Protein AF-A0A966L107-F1 (afdb_monomer_lite)

Sequence (259 aa):
VDDDIQIIPAHIFTPWFGILGSKSGFDAIEDCFEENTDKIFAVETGLSADPGMCYRINSLRNFTTISNSDAHSPDQIGREATIFKDIKSYEDLFSVIKNYTPERFLFTLEYFPEEGKYFADGHRKCNFSVLPDSTSHLNCSVCGKPLTYGVFHRLLELSGNSYKNTLSKIKYFHTIPLKGIISQVIHKSNKSLAVDREYKKAIDIFKNEINILLFAKESDLISSLPIEIAEGIISIRNEKVIKFPGFDGEYGKIILNYS

Radius of gyration: 19.55 Å; chains: 1; bounding box: 53×48×48 Å

Secondary structure (DSSP, 8-state):
--TT------STT-TTT-TT-TTT--SSHHHHHGGGGGG--EEE--TT--HHHHTTSTGGGGSEEE-----SSGGGTTSSEEEESS--SHHHHHHHHHHT-TTTEEEEEEE-GGGSTTSBEEEGGGTEEE--SSS---B-TTT-PBPB--HHHHHHHHHGGGGGS---SS-EEEE--HHHHHHHHTTS-TTSHHHHHHHHHHHHHHSSHHIIIIIS-HHHHHHHS-HHHHHHHHHHHTT-EEEE--BTTB--EEEE---

Structure (mmCIF, N/CA/C/O backbone):
data_AF-A0A966L107-F1
#
_entry.id   AF-A0A966L107-F1
#
loop_
_atom_site.group_PDB
_atom_site.id
_atom_site.type_symbol
_atom_site.label_atom_id
_atom_site.label_alt_id
_atom_site.label_comp_id
_atom_site.label_asym_id
_atom_site.label_entity_id
_atom_site.label_seq_id
_atom_site.pdbx_PDB_ins_code
_atom_site.Cartn_x
_atom_site.Cartn_y
_atom_site.Cartn_z
_atom_site.occupancy
_atom_site.B_iso_or_equiv
_atom_site.auth_seq_id
_atom_site.auth_comp_id
_atom_site.auth_asym_id
_atom_site.auth_atom_id
_atom_site.pdbx_PDB_model_num
ATOM 1 N N . VAL A 1 1 ? -29.603 -10.279 0.722 1.00 66.56 1 VAL A N 1
ATOM 2 C CA . VAL A 1 1 ? -28.409 -10.312 -0.147 1.00 66.56 1 VAL A CA 1
ATOM 3 C C . VAL A 1 1 ? -28.346 -11.717 -0.699 1.00 66.56 1 VAL A C 1
ATOM 5 O O . VAL A 1 1 ? -28.604 -12.628 0.074 1.00 66.56 1 VAL A O 1
ATOM 8 N N . ASP A 1 2 ? -28.175 -11.860 -2.008 1.00 85.50 2 ASP A N 1
ATOM 9 C CA . ASP A 1 2 ? -28.021 -13.169 -2.650 1.00 85.50 2 ASP A CA 1
ATOM 10 C C . ASP A 1 2 ? -26.719 -13.834 -2.165 1.00 85.50 2 ASP A C 1
ATOM 12 O O . ASP A 1 2 ? -25.741 -13.120 -1.933 1.00 85.50 2 ASP A O 1
ATOM 16 N N . ASP A 1 3 ? -26.704 -15.156 -1.983 1.00 82.06 3 ASP A N 1
ATOM 17 C CA . ASP A 1 3 ? -25.539 -15.884 -1.455 1.00 82.06 3 ASP A CA 1
ATOM 18 C C . ASP A 1 3 ? -24.331 -15.837 -2.411 1.00 82.06 3 ASP A C 1
ATOM 20 O O . ASP A 1 3 ? -23.185 -15.993 -1.976 1.00 82.06 3 ASP A O 1
ATOM 24 N N . ASP A 1 4 ? -24.564 -15.543 -3.695 1.00 86.88 4 ASP A N 1
ATOM 25 C CA . ASP A 1 4 ? -23.503 -15.364 -4.685 1.00 86.88 4 ASP A CA 1
ATOM 26 C C . ASP A 1 4 ? -22.795 -14.001 -4.549 1.00 86.88 4 ASP A C 1
ATOM 28 O O . ASP A 1 4 ? -21.674 -13.829 -5.038 1.00 86.88 4 ASP A O 1
ATOM 32 N N . ILE A 1 5 ? -23.390 -13.028 -3.843 1.00 92.50 5 ILE A N 1
ATOM 33 C CA . ILE A 1 5 ? -22.788 -11.705 -3.628 1.00 92.50 5 ILE A CA 1
ATOM 34 C C . ILE A 1 5 ? -21.769 -11.776 -2.492 1.00 92.50 5 ILE A C 1
ATOM 36 O O . ILE A 1 5 ? -22.109 -11.851 -1.311 1.00 92.50 5 ILE A O 1
ATOM 40 N N . GLN A 1 6 ? -20.497 -11.655 -2.857 1.00 94.56 6 GLN A N 1
ATOM 41 C CA . GLN A 1 6 ? -19.397 -11.605 -1.900 1.00 94.56 6 GLN A CA 1
ATOM 42 C C . GLN A 1 6 ? -19.199 -10.175 -1.385 1.00 94.56 6 GLN A C 1
ATOM 44 O O . GLN A 1 6 ? -19.035 -9.240 -2.171 1.00 94.56 6 GLN A O 1
ATOM 49 N N . ILE A 1 7 ? -19.199 -10.004 -0.062 1.00 95.69 7 ILE A N 1
ATOM 50 C CA . ILE A 1 7 ? -18.991 -8.710 0.598 1.00 95.69 7 ILE A CA 1
ATOM 51 C C . ILE A 1 7 ? -17.622 -8.717 1.270 1.00 95.69 7 ILE A C 1
ATOM 53 O O . ILE A 1 7 ? -17.340 -9.556 2.123 1.00 95.69 7 ILE A O 1
ATOM 57 N N . ILE A 1 8 ? -16.783 -7.753 0.894 1.00 97.12 8 ILE A N 1
ATOM 58 C CA . ILE A 1 8 ? -15.471 -7.523 1.496 1.00 97.12 8 ILE A CA 1
ATOM 59 C C . ILE A 1 8 ? -15.401 -6.045 1.897 1.00 97.12 8 ILE A C 1
ATOM 61 O O . ILE A 1 8 ? -15.551 -5.185 1.027 1.00 97.12 8 ILE A O 1
ATOM 65 N N . PRO A 1 9 ? -15.193 -5.726 3.187 1.00 96.31 9 PRO A N 1
ATOM 66 C CA . PRO A 1 9 ? -14.901 -4.373 3.639 1.00 96.31 9 PRO A CA 1
ATOM 67 C C . PRO A 1 9 ? -13.740 -3.753 2.869 1.00 96.31 9 PRO A C 1
ATOM 69 O O . PRO A 1 9 ? -12.614 -4.241 2.961 1.00 96.31 9 PRO A O 1
ATOM 72 N N . ALA A 1 10 ? -14.020 -2.687 2.125 1.00 96.06 10 ALA A N 1
ATOM 73 C CA . ALA A 1 10 ? -13.013 -1.973 1.353 1.00 96.06 10 ALA A CA 1
ATOM 74 C C . ALA A 1 10 ? -12.123 -1.117 2.268 1.00 96.06 10 ALA A C 1
ATOM 76 O O . ALA A 1 10 ? -12.617 -0.550 3.252 1.00 96.06 10 ALA A O 1
ATOM 77 N N . HIS A 1 11 ? -10.836 -1.006 1.912 1.00 94.81 11 HIS A N 1
ATOM 78 C CA . HIS A 1 11 ? -9.857 -0.059 2.459 1.00 94.81 11 HIS A CA 1
ATOM 79 C C . HIS A 1 11 ? -10.062 0.299 3.950 1.00 94.81 11 HIS A C 1
ATOM 81 O O . HIS A 1 11 ? -10.307 1.462 4.308 1.00 94.81 11 HIS A O 1
ATOM 87 N N . ILE A 1 12 ? -10.011 -0.714 4.826 1.00 96.56 12 ILE A N 1
ATOM 88 C CA . ILE A 1 12 ? -10.588 -0.665 6.185 1.00 96.56 12 ILE A CA 1
ATOM 89 C C . ILE A 1 12 ? -9.972 0.394 7.109 1.00 96.56 12 ILE A C 1
ATOM 91 O O . ILE A 1 12 ? -10.640 0.832 8.043 1.00 96.56 12 ILE A O 1
ATOM 95 N N . PHE A 1 13 ? -8.741 0.841 6.849 1.00 95.56 13 PHE A N 1
ATOM 96 C CA . PHE A 1 13 ? -8.039 1.834 7.674 1.00 95.56 13 PHE A CA 1
ATOM 97 C C . PHE A 1 13 ? -8.090 3.265 7.142 1.00 95.56 13 PHE A C 1
ATOM 99 O O . PHE A 1 13 ? -7.546 4.168 7.784 1.00 95.56 13 PHE A O 1
ATOM 106 N N . THR A 1 14 ? -8.728 3.506 5.995 1.00 90.50 14 THR A N 1
ATOM 107 C CA . THR A 1 14 ? -8.859 4.872 5.478 1.00 90.50 14 THR A CA 1
ATOM 108 C C . THR A 1 14 ? -9.546 5.743 6.540 1.00 90.50 14 THR A C 1
ATOM 110 O O . THR A 1 14 ? -10.628 5.373 7.002 1.00 90.50 14 THR A O 1
ATOM 113 N N . PRO A 1 15 ? -8.953 6.881 6.973 1.00 87.50 15 PRO A N 1
ATOM 114 C CA . PRO A 1 15 ? -9.409 7.583 8.179 1.00 87.50 15 PRO A CA 1
ATOM 115 C C . PRO A 1 15 ? -10.891 7.966 8.164 1.00 87.50 15 PRO A C 1
ATOM 117 O O . PRO A 1 15 ? -11.552 7.927 9.203 1.00 87.50 15 PRO A O 1
ATOM 120 N N . TRP A 1 16 ? -11.394 8.314 6.979 1.00 86.88 16 TRP A N 1
ATOM 121 C CA . TRP A 1 16 ? -12.810 8.505 6.690 1.00 86.88 16 TRP A CA 1
ATOM 122 C C . TRP A 1 16 ? -13.312 7.321 5.873 1.00 86.88 16 TRP A C 1
ATOM 124 O O . TRP A 1 16 ? -12.625 6.879 4.955 1.00 86.88 16 TRP A O 1
ATOM 134 N N . PHE A 1 17 ? -14.524 6.863 6.167 1.00 87.44 17 PHE A N 1
ATOM 135 C CA . PHE A 1 17 ? -15.239 5.801 5.448 1.00 87.44 17 PHE A CA 1
ATOM 136 C C . PHE A 1 17 ? -14.656 4.384 5.578 1.00 87.44 17 PHE A C 1
ATOM 138 O O . PHE A 1 17 ? -15.364 3.429 5.275 1.00 87.44 17 PHE A O 1
ATOM 145 N N . GLY A 1 18 ? -13.420 4.218 6.059 1.00 91.50 18 GLY A N 1
ATOM 146 C CA . GLY A 1 18 ? -12.897 2.912 6.454 1.00 91.50 18 GLY A CA 1
ATOM 147 C C . GLY A 1 18 ? -13.599 2.400 7.712 1.00 91.50 18 GLY A C 1
ATOM 148 O O . GLY A 1 18 ? -13.807 3.164 8.658 1.00 91.50 18 GLY A O 1
ATOM 149 N N . ILE A 1 19 ? -13.937 1.106 7.739 1.00 94.69 19 ILE A N 1
ATOM 150 C CA . ILE A 1 19 ? -14.642 0.485 8.875 1.00 94.69 19 ILE A CA 1
ATOM 151 C C . ILE A 1 19 ? -13.848 0.616 10.175 1.00 94.69 19 ILE A C 1
ATOM 153 O O . ILE A 1 19 ? -14.456 0.778 11.217 1.00 94.69 19 ILE A O 1
ATOM 157 N N . LEU A 1 20 ? -12.516 0.617 10.131 1.00 94.81 20 LEU A N 1
ATOM 158 C CA . LEU A 1 20 ? -11.643 0.812 11.295 1.00 94.81 20 LEU A CA 1
ATOM 159 C C . LEU A 1 20 ? -10.961 2.192 11.294 1.00 94.81 20 LEU A C 1
ATOM 161 O O . LEU A 1 20 ? -10.006 2.426 12.040 1.00 94.81 20 LEU A O 1
ATOM 165 N N . GLY A 1 21 ? -11.436 3.114 10.452 1.00 92.62 21 GLY A N 1
ATOM 166 C CA . GLY A 1 21 ? -10.881 4.454 10.290 1.00 92.62 21 GLY A CA 1
ATOM 167 C C . GLY A 1 21 ? -10.976 5.299 11.562 1.00 92.62 21 GLY A C 1
ATOM 168 O O . GLY A 1 21 ? -11.937 5.220 12.323 1.00 92.62 21 GLY A O 1
ATOM 169 N N . SER A 1 22 ? -9.989 6.171 11.778 1.00 86.38 22 SER A N 1
ATOM 170 C CA . SER A 1 22 ? -9.857 6.964 13.011 1.00 86.38 22 SER A CA 1
ATOM 171 C C . SER A 1 22 ? -10.915 8.058 13.212 1.00 86.38 22 SER A C 1
ATOM 173 O O . SER A 1 22 ? -10.945 8.685 14.272 1.00 86.38 22 SER A O 1
ATOM 175 N N . LYS A 1 23 ? -11.746 8.360 12.201 1.00 84.19 23 LYS A N 1
ATOM 176 C CA . LYS A 1 23 ? -12.765 9.426 12.272 1.00 84.19 23 LYS A CA 1
ATOM 177 C C . LYS A 1 23 ? -14.198 8.921 12.254 1.00 84.19 23 LYS A C 1
ATOM 179 O O . LYS A 1 23 ? -15.047 9.549 12.877 1.00 84.19 23 LYS A O 1
ATOM 184 N N . SER A 1 24 ? -14.475 7.854 11.511 1.00 77.75 24 SER A N 1
ATOM 185 C CA . SER A 1 24 ? -15.840 7.366 11.278 1.00 77.75 24 SER A CA 1
ATOM 186 C C . SER A 1 24 ? -15.990 5.855 11.456 1.00 77.75 24 SER A C 1
ATOM 188 O O . SER A 1 24 ? -17.022 5.322 11.063 1.00 77.75 24 SER A O 1
ATOM 190 N N . GLY A 1 25 ? -14.952 5.169 11.940 1.00 82.62 25 GLY A N 1
ATOM 191 C CA . GLY A 1 25 ? -14.921 3.715 12.045 1.00 82.62 25 GLY A CA 1
ATOM 192 C C . GLY A 1 25 ? -15.432 3.175 13.381 1.00 82.62 25 GLY A C 1
ATOM 193 O O . GLY A 1 25 ? -15.604 3.909 14.352 1.00 82.62 25 GLY A O 1
ATOM 194 N N . PHE A 1 26 ? -15.632 1.865 13.396 1.00 92.75 26 PHE A N 1
ATOM 195 C CA . PHE A 1 26 ? -15.869 0.996 14.538 1.00 92.75 26 PHE A CA 1
ATOM 196 C C . PHE A 1 26 ? -14.545 0.476 15.114 1.00 92.75 26 PHE A C 1
ATOM 198 O O . PHE A 1 26 ? -13.483 0.621 14.495 1.00 92.75 26 PHE A O 1
ATOM 205 N N . ASP A 1 27 ? -14.606 -0.153 16.289 1.00 92.38 27 ASP A N 1
ATOM 206 C CA . ASP A 1 27 ? -13.450 -0.802 16.917 1.00 92.38 27 ASP A CA 1
ATOM 207 C C . ASP A 1 27 ? -13.286 -2.268 16.466 1.00 92.38 27 ASP A C 1
ATOM 209 O O . ASP A 1 27 ? -12.179 -2.814 16.518 1.00 92.38 27 ASP A O 1
ATOM 213 N N . ALA A 1 28 ? -14.352 -2.890 15.954 1.00 92.12 28 ALA A N 1
ATOM 214 C CA . ALA A 1 28 ? -14.333 -4.239 15.401 1.00 92.12 28 ALA A CA 1
ATOM 215 C C . ALA A 1 28 ? -15.182 -4.366 14.120 1.00 92.12 28 ALA A C 1
ATOM 217 O O . ALA A 1 28 ? -16.076 -3.562 13.859 1.00 92.12 28 ALA A O 1
ATOM 218 N N . ILE A 1 29 ? -14.906 -5.394 13.306 1.00 93.75 29 ILE A N 1
ATOM 219 C CA . ILE A 1 29 ? -15.716 -5.709 12.112 1.00 93.75 29 ILE A CA 1
ATOM 220 C C . ILE A 1 29 ? -17.113 -6.169 12.549 1.00 93.75 29 ILE A C 1
ATOM 222 O O . ILE A 1 29 ? -18.114 -5.804 11.935 1.00 93.75 29 ILE A O 1
ATOM 226 N N . GLU A 1 30 ? -17.162 -6.910 13.653 1.00 93.12 30 GLU A N 1
ATOM 227 C CA . GLU A 1 30 ? -18.353 -7.402 14.334 1.00 93.12 30 GLU A CA 1
ATOM 228 C C . GLU A 1 30 ? -19.351 -6.280 14.646 1.00 93.12 30 GLU A C 1
ATOM 230 O O . GLU A 1 30 ? -20.548 -6.455 14.443 1.00 93.12 30 GLU A O 1
ATOM 235 N N . ASP A 1 31 ? -18.865 -5.112 15.075 1.00 93.31 31 ASP A N 1
ATOM 236 C CA . ASP A 1 31 ? -19.720 -3.969 15.421 1.00 93.31 31 ASP A CA 1
ATOM 237 C C . ASP A 1 31 ? -20.397 -3.350 14.188 1.00 93.31 31 ASP A C 1
ATOM 239 O O . ASP A 1 31 ? -21.421 -2.685 14.307 1.00 93.31 31 ASP A O 1
ATOM 243 N N . CYS A 1 32 ? -19.816 -3.540 12.998 1.00 94.00 32 CYS A N 1
ATOM 244 C CA . CYS A 1 32 ? -20.357 -3.013 11.748 1.00 94.00 32 CYS A CA 1
ATOM 245 C C . CYS A 1 32 ? -21.340 -3.981 11.077 1.00 94.00 32 CYS A C 1
ATOM 247 O O . CYS A 1 32 ? -22.280 -3.535 10.418 1.00 94.00 32 CYS A O 1
ATOM 249 N N . PHE A 1 33 ? -21.083 -5.291 11.160 1.00 93.44 33 PHE A N 1
ATOM 250 C CA . PHE A 1 33 ? -21.859 -6.309 10.440 1.00 93.44 33 PHE A CA 1
ATOM 251 C C . PHE A 1 33 ? -22.815 -7.107 11.327 1.00 93.44 33 PHE A C 1
ATOM 253 O O . PHE A 1 33 ? -23.695 -7.779 10.784 1.00 93.44 33 PHE A O 1
ATOM 260 N N . GLU A 1 34 ? -22.668 -7.029 12.651 1.00 94.19 34 GLU A N 1
ATOM 261 C CA . GLU A 1 34 ? -23.541 -7.648 13.651 1.00 94.19 34 GLU A CA 1
ATOM 262 C C . GLU A 1 34 ? -23.812 -9.129 13.318 1.00 94.19 34 GLU A C 1
ATOM 264 O O . GLU A 1 34 ? -22.866 -9.908 13.136 1.00 94.19 34 GLU A O 1
ATOM 269 N N . GLU A 1 35 ? -25.076 -9.538 13.174 1.00 93.38 35 GLU A N 1
ATOM 270 C CA . GLU A 1 35 ? -25.460 -10.915 12.844 1.00 93.38 35 GLU A CA 1
ATOM 271 C C . GLU A 1 35 ? -25.008 -11.412 11.461 1.00 93.38 35 GLU A C 1
ATOM 273 O O . GLU A 1 35 ? -25.227 -12.577 11.147 1.00 93.38 35 GLU A O 1
ATOM 278 N N . ASN A 1 36 ? -24.414 -10.556 10.623 1.00 92.25 36 ASN A N 1
ATOM 279 C CA . ASN A 1 36 ? -23.879 -10.927 9.309 1.00 92.25 36 ASN A CA 1
ATOM 280 C C . ASN A 1 36 ? -22.352 -11.076 9.297 1.00 92.25 36 ASN A C 1
ATOM 282 O O . ASN A 1 36 ? -21.770 -11.285 8.230 1.00 92.25 36 ASN A O 1
ATOM 286 N N . THR A 1 37 ? -21.682 -10.943 10.444 1.00 93.00 37 THR A N 1
ATOM 287 C CA . THR A 1 37 ? -20.213 -10.992 10.518 1.00 93.00 37 THR A CA 1
ATOM 288 C C . THR A 1 37 ? -19.637 -12.325 10.037 1.00 93.00 37 THR A C 1
ATOM 290 O O . THR A 1 37 ? -18.595 -12.361 9.392 1.00 93.00 37 THR A O 1
ATOM 293 N N . ASP A 1 38 ? -20.350 -13.421 10.271 1.00 90.88 38 ASP A N 1
ATOM 294 C CA . ASP A 1 38 ? -20.039 -14.773 9.800 1.00 90.88 38 ASP A CA 1
ATOM 295 C C . ASP A 1 38 ? -20.029 -14.916 8.264 1.00 90.88 38 ASP A C 1
ATOM 297 O O . ASP A 1 38 ? -19.460 -15.873 7.728 1.00 90.88 38 ASP A O 1
ATOM 301 N N . LYS A 1 39 ? -20.601 -13.948 7.538 1.00 92.56 39 LYS A N 1
ATOM 302 C CA . LYS A 1 39 ? -20.538 -13.864 6.070 1.00 92.56 39 LYS A CA 1
ATOM 303 C C . LYS A 1 39 ? -19.299 -13.126 5.567 1.00 92.56 39 LYS A C 1
ATOM 305 O O . LYS A 1 39 ? -18.972 -13.240 4.387 1.00 92.56 39 LYS A O 1
ATOM 310 N N . ILE A 1 40 ? -18.597 -12.396 6.433 1.00 95.69 40 ILE A N 1
ATOM 311 C CA . ILE A 1 40 ? -17.373 -11.676 6.087 1.00 95.69 40 ILE A CA 1
ATOM 312 C C . ILE A 1 40 ? -16.179 -12.597 6.338 1.00 95.69 40 ILE A C 1
ATOM 314 O O . ILE A 1 40 ? -15.924 -13.032 7.455 1.00 95.69 40 ILE A O 1
ATOM 318 N N . PHE A 1 41 ? -15.429 -12.913 5.286 1.00 95.81 41 PHE A N 1
ATOM 319 C CA . PHE A 1 41 ? -14.274 -13.825 5.354 1.00 95.81 41 PHE A CA 1
ATOM 320 C C . PHE A 1 41 ? -12.953 -13.161 4.958 1.00 95.81 41 PHE A C 1
ATOM 322 O O . PHE A 1 41 ? -11.876 -13.736 5.127 1.00 95.81 41 PHE A O 1
ATOM 329 N N . ALA A 1 42 ? -13.025 -11.952 4.412 1.00 97.56 42 ALA A N 1
ATOM 330 C CA . ALA A 1 42 ? -11.877 -11.188 3.974 1.00 97.56 42 ALA A CA 1
ATOM 331 C C . ALA A 1 42 ? -12.091 -9.706 4.245 1.00 97.56 42 ALA A C 1
ATOM 333 O O . ALA A 1 42 ? -13.225 -9.250 4.369 1.00 97.56 42 ALA A O 1
ATOM 334 N N . VAL A 1 43 ? -10.988 -8.971 4.307 1.00 97.69 43 VAL A N 1
ATOM 335 C CA . VAL A 1 43 ? -10.964 -7.511 4.411 1.00 97.69 43 VAL A CA 1
ATOM 336 C C . VAL A 1 43 ? -9.945 -6.961 3.426 1.00 97.69 43 VAL A C 1
ATOM 338 O O . VAL A 1 43 ? -8.920 -7.595 3.173 1.00 97.69 43 VAL A O 1
ATOM 341 N N . GLU A 1 44 ? -10.212 -5.790 2.868 1.00 98.12 44 GLU A N 1
ATOM 342 C CA . GLU A 1 44 ? -9.261 -5.087 2.017 1.00 98.12 44 GLU A CA 1
ATOM 343 C C . GLU A 1 44 ? -8.428 -4.111 2.853 1.00 98.12 44 GLU A C 1
ATOM 345 O O . GLU A 1 44 ? -8.973 -3.264 3.566 1.00 98.12 44 GLU A O 1
ATOM 350 N N . THR A 1 45 ? -7.103 -4.230 2.767 1.00 96.06 45 THR A N 1
ATOM 351 C CA . THR A 1 45 ? -6.142 -3.367 3.475 1.00 96.06 45 THR A CA 1
ATOM 352 C C . THR A 1 45 ? -6.314 -1.904 3.058 1.00 96.06 45 THR A C 1
ATOM 354 O O . THR A 1 45 ? -6.590 -1.032 3.893 1.00 96.06 45 THR A O 1
ATOM 357 N N . GLY A 1 46 ? -6.227 -1.675 1.745 1.00 93.75 46 GLY A N 1
ATOM 358 C CA . GLY A 1 46 ? -6.179 -0.372 1.096 1.00 93.75 46 GLY A CA 1
ATOM 359 C C . GLY A 1 46 ? -4.892 0.401 1.399 1.00 93.75 46 GLY A C 1
ATOM 360 O O . GLY A 1 46 ? -4.163 0.095 2.334 1.00 93.75 46 GLY A O 1
ATOM 361 N N . LEU A 1 47 ? -4.699 1.515 0.690 1.00 93.75 47 LEU A N 1
ATOM 362 C CA . LEU A 1 47 ? -3.460 2.321 0.661 1.00 93.75 47 LEU A CA 1
ATOM 363 C C . LEU A 1 47 ? -2.941 2.864 2.008 1.00 93.75 47 LEU A C 1
ATOM 365 O O . LEU A 1 47 ? -1.920 3.547 2.052 1.00 93.75 47 LEU A O 1
ATOM 369 N N . SER A 1 48 ? -3.704 2.701 3.088 1.00 94.44 48 SER A N 1
ATOM 370 C CA . SER A 1 48 ? -3.386 3.239 4.414 1.00 94.44 48 SER A CA 1
ATOM 371 C C . SER A 1 48 ? -2.797 2.197 5.364 1.00 94.44 48 SER A C 1
ATOM 373 O O . SER A 1 48 ? -2.347 2.569 6.448 1.00 94.44 48 SER A O 1
ATOM 375 N N . ALA A 1 49 ? -2.816 0.913 5.003 1.00 95.38 49 ALA A N 1
ATOM 376 C CA . ALA A 1 49 ? -2.303 -0.167 5.833 1.00 95.38 49 ALA A CA 1
ATOM 377 C C . ALA A 1 49 ? -1.811 -1.333 4.976 1.00 95.38 49 ALA A C 1
ATOM 379 O O . ALA A 1 49 ? -2.230 -1.501 3.842 1.00 95.38 49 ALA A O 1
ATOM 380 N N . ASP A 1 50 ? -0.969 -2.177 5.558 1.00 96.50 50 ASP A N 1
ATOM 381 C CA . ASP A 1 50 ? -0.530 -3.429 4.947 1.00 96.50 50 ASP A CA 1
ATOM 382 C C . ASP A 1 50 ? -1.055 -4.648 5.753 1.00 96.50 50 ASP A C 1
ATOM 384 O O . ASP A 1 50 ? -1.631 -4.496 6.844 1.00 96.50 50 ASP A O 1
ATOM 388 N N . PRO A 1 51 ? -0.883 -5.890 5.266 1.00 96.19 51 PRO A N 1
ATOM 389 C CA . PRO A 1 51 ? -1.258 -7.085 6.018 1.00 96.19 51 PRO A CA 1
ATOM 390 C C . PRO A 1 51 ? -0.552 -7.202 7.377 1.00 96.19 51 PRO A C 1
ATOM 392 O O . PRO A 1 51 ? -1.166 -7.609 8.366 1.00 96.19 51 PRO A O 1
ATOM 395 N N . GLY A 1 52 ? 0.724 -6.818 7.467 1.00 94.12 52 GLY A N 1
ATOM 396 C CA . GLY A 1 52 ? 1.498 -6.839 8.711 1.00 94.12 52 GLY A CA 1
ATOM 397 C C . GLY A 1 52 ? 0.981 -5.867 9.773 1.00 94.12 52 GLY A C 1
ATOM 398 O O . GLY A 1 52 ? 1.122 -6.133 10.966 1.00 94.12 52 GLY A O 1
ATOM 399 N N . MET A 1 53 ? 0.354 -4.772 9.361 1.00 93.94 53 MET A N 1
ATOM 400 C CA . MET A 1 53 ? -0.407 -3.851 10.193 1.00 93.94 53 MET A CA 1
ATOM 401 C C . MET A 1 53 ? -1.720 -4.505 10.642 1.00 93.94 53 MET A C 1
ATOM 403 O O . MET A 1 53 ? -1.970 -4.603 11.845 1.00 93.94 53 MET A O 1
ATOM 407 N N . CYS A 1 54 ? -2.514 -5.032 9.704 1.00 94.94 54 CYS A N 1
ATOM 408 C CA . CYS A 1 54 ? -3.812 -5.653 9.993 1.00 94.94 54 CYS A CA 1
ATOM 409 C C . CYS A 1 54 ? -3.709 -6.776 11.037 1.00 94.94 54 CYS A C 1
ATOM 411 O O . CYS A 1 54 ? -4.424 -6.772 12.037 1.00 94.94 54 CYS A O 1
ATOM 413 N N . TYR A 1 55 ? -2.776 -7.717 10.860 1.00 93.44 55 TYR A N 1
ATOM 414 C CA . TYR A 1 55 ? -2.677 -8.900 11.726 1.00 93.44 55 TYR A CA 1
ATOM 415 C C . TYR A 1 55 ? -2.174 -8.616 13.150 1.00 93.44 55 TYR A C 1
ATOM 417 O O . TYR A 1 55 ? -2.223 -9.503 14.011 1.00 93.44 55 TYR A O 1
ATOM 425 N N . ARG A 1 56 ? -1.741 -7.385 13.448 1.00 91.81 56 ARG A N 1
ATOM 426 C CA . ARG A 1 56 ? -1.455 -6.959 14.830 1.00 91.81 56 ARG A CA 1
ATOM 427 C C . ARG A 1 56 ? -2.7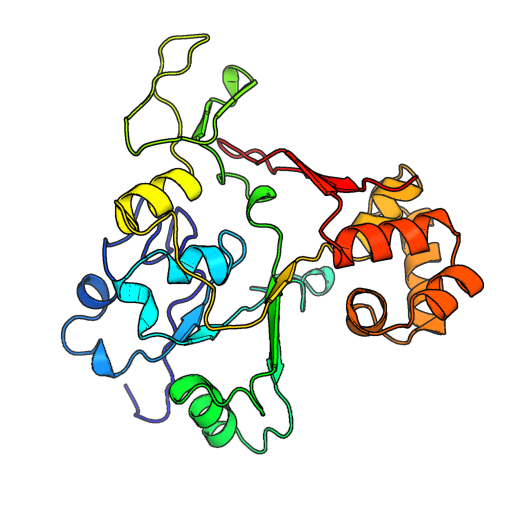24 -6.763 15.653 1.00 91.81 56 ARG A C 1
ATOM 429 O O . ARG A 1 56 ? -2.638 -6.801 16.880 1.00 91.81 56 ARG A O 1
ATOM 436 N N . ILE A 1 57 ? -3.874 -6.600 15.003 1.00 91.81 57 ILE A N 1
ATOM 437 C CA . ILE A 1 57 ? -5.186 -6.496 15.639 1.00 91.81 57 ILE A CA 1
ATOM 438 C C . ILE A 1 57 ? -5.784 -7.897 15.746 1.00 91.81 57 ILE A C 1
ATOM 440 O O . ILE A 1 57 ? -5.929 -8.604 14.750 1.00 91.81 57 ILE A O 1
ATOM 444 N N . ASN A 1 58 ? -6.130 -8.313 16.965 1.00 89.38 58 ASN A N 1
ATOM 445 C CA . ASN A 1 58 ? -6.585 -9.682 17.220 1.00 89.38 58 ASN A CA 1
ATOM 446 C C . ASN A 1 58 ? -7.867 -10.040 16.452 1.00 89.38 58 ASN A C 1
ATOM 448 O O . ASN A 1 58 ? -7.936 -11.144 15.914 1.00 89.38 58 ASN A O 1
ATOM 452 N N . SER A 1 59 ? -8.839 -9.123 16.364 1.00 89.88 59 SER A N 1
ATOM 453 C CA . SER A 1 59 ? -10.097 -9.347 15.632 1.00 89.88 59 SER A CA 1
ATOM 454 C C . SER A 1 59 ? -9.866 -9.579 14.138 1.00 89.88 59 SER A C 1
ATOM 456 O O . SER A 1 59 ? -10.548 -10.397 13.532 1.00 89.88 59 SER A O 1
ATOM 458 N N . LEU A 1 60 ? -8.830 -8.975 13.546 1.00 93.25 60 LEU A N 1
ATOM 459 C CA . LEU A 1 60 ? -8.533 -9.133 12.120 1.00 93.25 60 LEU A CA 1
ATOM 460 C C . LEU A 1 60 ? -7.860 -10.464 11.753 1.00 93.25 60 LEU A C 1
ATOM 462 O O . LEU A 1 60 ? -7.784 -10.809 10.576 1.00 93.25 60 LEU A O 1
ATOM 466 N N . ARG A 1 61 ? -7.392 -11.255 12.727 1.00 90.75 61 ARG A N 1
ATOM 467 C CA . ARG A 1 61 ? -6.645 -12.501 12.457 1.00 90.75 61 ARG A CA 1
ATOM 468 C C . ARG A 1 61 ? -7.475 -13.615 11.828 1.00 90.75 61 ARG A C 1
ATOM 470 O O . ARG A 1 61 ? -6.902 -14.526 11.227 1.00 90.75 61 ARG A O 1
ATOM 477 N N . ASN A 1 62 ? -8.795 -13.540 11.960 1.00 90.25 62 ASN A N 1
ATOM 478 C CA . ASN A 1 62 ? -9.714 -14.515 11.381 1.00 90.25 62 ASN A CA 1
ATOM 479 C C . ASN A 1 62 ? -10.051 -14.219 9.912 1.00 90.25 62 ASN A C 1
ATOM 481 O O . ASN A 1 62 ? -10.579 -15.094 9.232 1.00 90.25 62 ASN A O 1
ATOM 485 N N . PHE A 1 63 ? -9.711 -13.031 9.409 1.00 95.50 63 PHE A N 1
ATOM 486 C CA . PHE A 1 63 ? -10.017 -12.614 8.045 1.00 95.50 63 PHE A CA 1
ATOM 487 C C . PHE A 1 63 ? -8.803 -12.787 7.132 1.00 95.50 63 PHE A C 1
ATOM 489 O O . PHE A 1 63 ? -7.657 -12.607 7.544 1.00 95.50 63 PHE A O 1
ATOM 496 N N . THR A 1 64 ? -9.049 -13.111 5.865 1.00 97.38 64 THR A N 1
ATOM 497 C CA . THR A 1 64 ? -8.022 -13.031 4.821 1.00 97.38 64 THR A CA 1
ATOM 498 C C . THR A 1 64 ? -7.875 -11.581 4.365 1.00 97.38 64 THR A C 1
ATOM 500 O O . THR A 1 64 ? -8.817 -10.989 3.848 1.00 97.38 64 THR A O 1
ATOM 503 N N . THR A 1 65 ? -6.692 -10.995 4.521 1.00 97.62 65 THR A N 1
ATOM 504 C CA . THR A 1 65 ? -6.391 -9.666 3.966 1.00 97.62 65 THR A CA 1
ATOM 505 C C . THR A 1 65 ? -6.149 -9.755 2.460 1.00 97.62 65 THR A C 1
ATOM 507 O O . THR A 1 65 ? -5.261 -10.496 2.027 1.00 97.62 65 THR A O 1
ATOM 510 N N . ILE A 1 66 ? -6.903 -8.988 1.678 1.00 98.25 66 ILE A N 1
ATOM 511 C CA . ILE A 1 66 ? -6.660 -8.751 0.251 1.00 98.25 66 ILE A CA 1
ATOM 512 C C . ILE A 1 66 ? -6.245 -7.297 0.024 1.00 98.25 66 ILE A C 1
ATOM 514 O O . ILE A 1 66 ? -6.467 -6.440 0.875 1.00 98.25 66 ILE A O 1
ATOM 518 N N . SER A 1 67 ? -5.662 -7.029 -1.136 1.00 97.94 67 SER A N 1
ATOM 519 C CA . SER A 1 67 ? -5.183 -5.708 -1.534 1.00 97.94 67 SER A CA 1
ATOM 520 C C . SER A 1 67 ? -5.597 -5.407 -2.971 1.00 97.94 67 SER A C 1
ATOM 522 O O . SER A 1 67 ? -5.458 -6.263 -3.855 1.00 97.94 67 SER A O 1
ATOM 524 N N . ASN A 1 68 ? -6.150 -4.214 -3.192 1.00 97.12 68 ASN A N 1
ATOM 525 C CA . ASN A 1 68 ? -6.697 -3.768 -4.469 1.00 97.12 68 ASN A CA 1
ATOM 526 C C . ASN A 1 68 ? -6.428 -2.276 -4.669 1.00 97.12 68 ASN A C 1
ATOM 528 O O . ASN A 1 68 ? -6.501 -1.475 -3.749 1.00 97.12 68 ASN A O 1
ATOM 532 N N . SER A 1 69 ? -6.199 -1.883 -5.921 1.00 95.12 69 SER A N 1
ATOM 533 C CA . SER A 1 69 ? -5.774 -0.516 -6.240 1.00 95.12 69 SER A CA 1
ATOM 534 C C . SER A 1 69 ? -6.766 0.615 -5.947 1.00 95.12 69 SER A C 1
ATOM 536 O O . SER A 1 69 ? -6.314 1.756 -5.851 1.00 95.12 69 SER A O 1
ATOM 538 N N . ASP A 1 70 ? -8.078 0.365 -5.894 1.00 95.06 70 ASP A N 1
ATOM 539 C CA . ASP A 1 70 ? -9.107 1.423 -5.928 1.00 95.06 70 ASP A CA 1
ATOM 540 C C . ASP A 1 70 ? -8.829 2.474 -7.038 1.00 95.06 70 ASP A C 1
ATOM 542 O O . ASP A 1 70 ? -8.696 3.689 -6.828 1.00 95.06 70 ASP A O 1
ATOM 546 N N . ALA A 1 71 ? -8.573 1.976 -8.254 1.00 94.38 71 ALA A N 1
ATOM 547 C CA . ALA A 1 71 ? -8.062 2.785 -9.353 1.00 94.38 71 ALA A CA 1
ATOM 548 C C . ALA A 1 71 ? -9.140 3.698 -9.958 1.00 94.38 71 ALA A C 1
ATOM 550 O O . ALA A 1 71 ? -10.082 3.250 -10.603 1.00 94.38 71 ALA A O 1
ATOM 551 N N . HIS A 1 72 ? -8.910 5.006 -9.851 1.00 93.44 72 HIS A N 1
ATOM 552 C CA . HIS A 1 72 ? -9.738 6.058 -10.457 1.00 93.44 72 HIS A CA 1
ATOM 553 C C . HIS A 1 72 ? -9.137 6.634 -11.752 1.00 93.44 72 HIS A C 1
ATOM 555 O O . HIS A 1 72 ? -9.631 7.609 -12.315 1.00 93.44 72 HIS A O 1
ATOM 561 N N . SER A 1 73 ? -8.024 6.062 -12.214 1.00 92.81 73 SER A N 1
ATOM 562 C CA . SER A 1 73 ? -7.409 6.379 -13.503 1.00 92.81 73 SER A CA 1
ATOM 563 C C . SER A 1 73 ? -6.548 5.204 -13.981 1.00 92.81 73 SER A C 1
ATOM 565 O O . SER A 1 73 ? -6.072 4.437 -13.139 1.00 92.81 73 SER A O 1
ATOM 567 N N . PRO A 1 74 ? -6.311 5.062 -15.300 1.00 90.50 74 PRO A N 1
ATOM 568 C CA . PRO A 1 74 ? -5.527 3.952 -15.843 1.00 90.50 74 PRO A CA 1
ATOM 569 C C . PRO A 1 74 ? -4.125 3.824 -15.233 1.00 90.50 74 PRO A C 1
ATOM 571 O O . PRO A 1 74 ? -3.693 2.719 -14.925 1.00 90.50 74 PRO A O 1
ATOM 574 N N . ASP A 1 75 ? -3.458 4.951 -14.967 1.00 86.75 75 ASP A N 1
ATOM 575 C CA . ASP A 1 75 ? -2.109 4.991 -14.379 1.00 86.75 75 ASP A CA 1
ATOM 576 C C . ASP A 1 75 ? -2.055 4.519 -12.910 1.00 86.75 75 ASP A C 1
ATOM 578 O O . ASP A 1 75 ? -0.976 4.450 -12.328 1.00 86.75 75 ASP A O 1
ATOM 582 N N . GLN A 1 76 ? -3.202 4.262 -12.274 1.00 90.12 76 GLN A N 1
ATOM 583 C CA . GLN A 1 76 ? -3.296 3.788 -10.886 1.00 90.12 76 GLN A CA 1
ATOM 584 C C . GLN A 1 76 ? -3.711 2.313 -10.791 1.00 90.12 76 GLN A C 1
ATOM 586 O O . GLN A 1 76 ? -3.812 1.783 -9.686 1.00 90.12 76 GLN A O 1
ATOM 591 N N . ILE A 1 77 ? -3.965 1.642 -11.918 1.00 92.69 77 ILE A N 1
ATOM 592 C CA . ILE A 1 77 ? -4.329 0.221 -11.936 1.00 92.69 77 ILE A CA 1
ATOM 593 C C . ILE A 1 77 ? -3.149 -0.618 -11.441 1.00 92.69 77 ILE A C 1
ATOM 595 O O . ILE A 1 77 ? -2.020 -0.440 -11.887 1.00 92.69 77 ILE A O 1
ATOM 599 N N . GLY A 1 78 ? -3.421 -1.555 -10.529 1.00 91.12 78 GLY A N 1
ATOM 600 C CA . GLY A 1 78 ? -2.415 -2.503 -10.034 1.00 91.12 78 GLY A CA 1
ATOM 601 C C . GLY A 1 78 ? -1.357 -1.888 -9.116 1.00 91.12 78 GLY A C 1
ATOM 602 O O . GLY A 1 78 ? -0.368 -2.546 -8.810 1.00 91.12 78 GLY A O 1
ATOM 603 N N . ARG A 1 79 ? -1.573 -0.647 -8.661 1.00 92.38 79 ARG A N 1
ATOM 604 C CA . ARG A 1 79 ? -0.747 0.022 -7.646 1.00 92.38 79 ARG A CA 1
ATOM 605 C C . ARG A 1 79 ? -0.774 -0.732 -6.301 1.00 92.38 79 ARG A C 1
ATOM 607 O O . ARG A 1 79 ? 0.196 -0.703 -5.561 1.00 92.38 79 ARG A O 1
ATOM 614 N N . GLU A 1 80 ? -1.880 -1.434 -6.063 1.00 96.00 80 GLU A N 1
ATOM 615 C CA . GLU A 1 80 ? -2.074 -2.490 -5.072 1.00 96.00 80 GLU A CA 1
ATOM 616 C C . GLU A 1 80 ? -2.794 -3.658 -5.752 1.00 96.00 80 GLU A C 1
ATOM 618 O O . GLU A 1 80 ? -3.627 -3.438 -6.646 1.00 96.00 80 GLU A O 1
ATOM 623 N N . ALA A 1 81 ? -2.451 -4.893 -5.383 1.00 96.50 81 ALA A N 1
ATOM 624 C CA . ALA A 1 81 ? -2.998 -6.083 -6.030 1.00 96.50 81 ALA A CA 1
ATOM 625 C C . ALA A 1 81 ? -2.879 -7.346 -5.172 1.00 96.50 81 ALA A C 1
ATOM 627 O O . ALA A 1 81 ? -1.911 -7.539 -4.442 1.00 96.50 81 ALA A O 1
ATOM 628 N N . THR A 1 82 ? -3.811 -8.278 -5.365 1.00 97.94 82 THR A N 1
ATOM 629 C CA . THR A 1 82 ? -3.736 -9.628 -4.796 1.00 97.94 82 THR A CA 1
ATOM 630 C C . THR A 1 82 ? -3.373 -10.630 -5.881 1.00 97.94 82 THR A C 1
ATOM 632 O O . THR A 1 82 ? -4.029 -10.693 -6.922 1.00 97.94 82 THR A O 1
ATOM 635 N N . ILE A 1 83 ? -2.315 -11.410 -5.658 1.00 96.75 83 ILE A N 1
ATOM 636 C CA . ILE A 1 83 ? -1.762 -12.304 -6.673 1.00 96.75 83 ILE A CA 1
ATOM 637 C C . ILE A 1 83 ? -2.201 -13.739 -6.408 1.00 96.75 83 ILE A C 1
ATOM 639 O O . ILE A 1 83 ? -1.838 -14.355 -5.402 1.00 96.75 83 ILE A O 1
ATOM 643 N N . PHE A 1 84 ? -2.940 -14.287 -7.369 1.00 97.69 84 PHE A N 1
ATOM 644 C CA . PHE A 1 84 ? -3.407 -15.666 -7.360 1.00 97.69 84 PHE A CA 1
ATOM 645 C C . PHE A 1 84 ? -2.773 -16.481 -8.487 1.00 97.69 84 PHE A C 1
ATOM 647 O O . PHE A 1 84 ? -2.338 -15.931 -9.500 1.00 97.69 84 PHE A O 1
ATOM 654 N N . LYS A 1 85 ? -2.784 -17.807 -8.344 1.00 96.88 85 LYS A N 1
ATOM 655 C CA . LYS A 1 85 ? -2.508 -18.740 -9.441 1.00 96.88 85 LYS A CA 1
ATOM 656 C C . LYS A 1 85 ? -3.616 -19.773 -9.603 1.00 96.88 85 LYS A C 1
ATOM 658 O O . LYS A 1 85 ? -4.291 -20.149 -8.644 1.00 96.88 85 LYS A O 1
ATOM 663 N N . ASP A 1 86 ? -3.750 -20.254 -10.834 1.00 97.00 86 ASP A N 1
ATOM 664 C CA . ASP A 1 86 ? -4.625 -21.368 -11.201 1.00 97.00 86 ASP A CA 1
ATOM 665 C C . ASP A 1 86 ? -6.103 -21.165 -10.810 1.00 97.00 86 ASP A C 1
ATOM 667 O O . ASP A 1 86 ? -6.779 -22.127 -10.449 1.00 97.00 86 ASP A O 1
ATOM 671 N N . ILE A 1 87 ? -6.610 -19.927 -10.836 1.00 98.00 87 ILE A N 1
ATOM 672 C CA . ILE A 1 87 ? -8.028 -19.610 -10.586 1.00 98.00 87 ILE A CA 1
ATOM 673 C C . ILE A 1 87 ? -8.864 -19.974 -11.817 1.00 98.00 87 ILE A C 1
ATOM 675 O O . ILE A 1 87 ? -8.534 -19.570 -12.931 1.00 98.00 87 ILE A O 1
ATOM 679 N N . LYS A 1 88 ? -9.940 -20.740 -11.617 1.00 97.44 88 LYS A N 1
ATOM 680 C CA . LYS A 1 88 ? -10.760 -21.313 -12.698 1.00 97.44 88 LYS A CA 1
ATOM 681 C C . LYS A 1 88 ? -12.100 -20.612 -12.900 1.00 97.44 88 LYS A C 1
ATOM 683 O O . LYS A 1 88 ? -12.626 -20.644 -14.008 1.00 97.44 88 LYS A O 1
ATOM 688 N N . SER A 1 89 ? -12.662 -20.017 -11.851 1.00 97.62 89 SER A N 1
ATOM 689 C CA . SER A 1 89 ? -13.957 -19.333 -11.887 1.00 97.62 89 SER A CA 1
ATOM 690 C C . SER A 1 89 ? -14.076 -18.293 -10.769 1.00 97.62 89 SER A C 1
ATOM 692 O O . SER A 1 89 ? -13.179 -18.162 -9.931 1.00 97.62 89 SER A O 1
ATOM 694 N N . TYR A 1 90 ? -15.190 -17.559 -10.758 1.00 96.75 90 TYR A N 1
ATOM 695 C CA . TYR A 1 90 ? -15.541 -16.618 -9.694 1.00 96.75 90 TYR A CA 1
ATOM 696 C C . TYR A 1 90 ? -15.679 -17.331 -8.340 1.00 96.75 90 TYR A C 1
ATOM 698 O O . TYR A 1 90 ? -15.066 -16.929 -7.356 1.00 96.75 90 TYR A O 1
ATOM 706 N N . GLU A 1 91 ? -16.396 -18.452 -8.300 1.00 96.19 91 GLU A N 1
ATOM 707 C CA . GLU A 1 91 ? -16.614 -19.241 -7.082 1.00 96.19 91 GLU A CA 1
ATOM 708 C C . GLU A 1 91 ? -15.292 -19.811 -6.552 1.00 96.19 91 GLU A C 1
ATOM 710 O O . GLU A 1 91 ? -15.032 -19.817 -5.349 1.00 96.19 91 GLU A O 1
ATOM 715 N N . ASP A 1 92 ? -14.420 -20.253 -7.460 1.00 97.69 92 ASP A N 1
ATOM 716 C CA . ASP A 1 92 ? -13.095 -20.765 -7.123 1.00 97.69 92 ASP A CA 1
ATOM 717 C C . ASP A 1 92 ? -12.179 -19.666 -6.553 1.00 97.69 92 ASP A C 1
ATOM 719 O O . ASP A 1 92 ? -11.478 -19.908 -5.570 1.00 97.69 92 ASP A O 1
ATOM 723 N N . LEU A 1 93 ? -12.234 -18.439 -7.089 1.00 97.75 93 LEU A N 1
ATOM 724 C CA . LEU A 1 93 ? -11.516 -17.283 -6.534 1.00 97.75 93 LEU A CA 1
ATOM 725 C C . LEU A 1 93 ? -11.902 -17.038 -5.072 1.00 97.75 93 LEU A C 1
ATOM 727 O O . LEU A 1 93 ? -11.036 -16.974 -4.198 1.00 97.75 93 LEU A O 1
ATOM 731 N N . PHE A 1 94 ? -13.199 -16.926 -4.792 1.00 96.88 94 PHE A N 1
ATOM 732 C CA . PHE A 1 94 ? -13.663 -16.631 -3.438 1.00 96.88 94 PHE A CA 1
ATOM 733 C C . PHE A 1 94 ? -13.512 -17.816 -2.490 1.00 96.88 94 PHE A C 1
ATOM 735 O O . PHE A 1 94 ? -13.246 -17.606 -1.310 1.00 96.88 94 PHE A O 1
ATOM 742 N N . SER A 1 95 ? -13.542 -19.051 -2.993 1.00 96.75 95 SER A N 1
ATOM 743 C CA . SER A 1 95 ? -13.139 -20.230 -2.222 1.00 96.75 95 SER A CA 1
ATOM 744 C C . SER A 1 95 ? -11.669 -20.153 -1.783 1.00 96.75 95 SER A C 1
ATOM 746 O O . SER A 1 95 ? -11.362 -20.408 -0.615 1.00 96.75 95 SER A O 1
ATOM 748 N N . VAL A 1 96 ? -10.757 -19.743 -2.676 1.00 98.00 96 VAL A N 1
ATOM 749 C CA . VAL A 1 96 ? -9.329 -19.552 -2.353 1.00 98.00 96 VAL A CA 1
ATOM 750 C C . VAL A 1 96 ? -9.123 -18.435 -1.329 1.00 98.00 96 VAL A C 1
ATOM 752 O O . VAL A 1 96 ? -8.303 -18.595 -0.423 1.00 98.00 96 VAL A O 1
ATOM 755 N N . ILE A 1 97 ? -9.862 -17.327 -1.443 1.00 97.56 97 ILE A N 1
ATOM 756 C CA . ILE A 1 97 ? -9.793 -16.207 -0.492 1.00 97.56 97 ILE A CA 1
ATOM 757 C C . ILE A 1 97 ? -10.356 -16.623 0.876 1.00 97.56 97 ILE A C 1
ATOM 759 O O . ILE A 1 97 ? -9.671 -16.475 1.889 1.00 97.56 97 ILE A O 1
ATOM 763 N N . LYS A 1 98 ? -11.572 -17.183 0.913 1.00 96.00 98 LYS A N 1
ATOM 764 C CA . LYS A 1 98 ? -12.280 -17.575 2.142 1.00 96.00 98 LYS A CA 1
ATOM 765 C C . LYS A 1 98 ? -11.508 -18.600 2.960 1.00 96.00 98 LYS A C 1
ATOM 767 O O . LYS A 1 98 ? -11.417 -18.472 4.175 1.00 96.00 98 LYS A O 1
ATOM 772 N N . ASN A 1 99 ? -10.928 -19.599 2.300 1.00 95.69 99 ASN A N 1
ATOM 773 C CA . ASN A 1 99 ? -10.173 -20.648 2.984 1.00 95.69 99 ASN A CA 1
ATOM 774 C C . ASN A 1 99 ? -8.696 -20.295 3.196 1.00 95.69 99 ASN A C 1
ATOM 776 O O . ASN A 1 99 ? -8.010 -21.039 3.886 1.00 95.69 99 ASN A O 1
ATOM 780 N N . TYR A 1 100 ? -8.207 -19.203 2.594 1.00 95.81 100 TYR A N 1
ATOM 781 C CA . TYR A 1 100 ? -6.785 -18.896 2.424 1.00 95.81 100 TYR A CA 1
ATOM 782 C C . TYR A 1 100 ? -5.957 -20.127 2.028 1.00 95.81 100 TYR A C 1
ATOM 784 O O . TYR A 1 100 ? -5.410 -20.829 2.873 1.00 95.81 100 TYR A O 1
ATOM 792 N N . THR A 1 101 ? -5.848 -20.389 0.726 1.00 96.25 101 THR A N 1
ATOM 793 C CA . THR A 1 101 ? -5.035 -21.497 0.187 1.00 96.25 101 THR A CA 1
ATOM 794 C C . THR A 1 101 ? -3.650 -20.986 -0.240 1.00 96.25 101 THR A C 1
ATOM 796 O O . THR A 1 101 ? -3.556 -20.465 -1.352 1.00 96.25 101 THR A O 1
ATOM 799 N N . PRO A 1 102 ? -2.571 -21.100 0.566 1.00 93.38 102 PRO A N 1
ATOM 800 C CA . PRO A 1 102 ? -1.291 -20.416 0.310 1.00 93.38 102 PRO A CA 1
ATOM 801 C C . PRO A 1 102 ? -0.594 -20.854 -0.981 1.00 93.38 102 PRO A C 1
ATOM 803 O O . PRO A 1 102 ? 0.199 -20.124 -1.569 1.00 93.38 102 PRO A O 1
ATOM 806 N N . GLU A 1 103 ? -0.894 -22.057 -1.465 1.00 95.81 103 GLU A N 1
ATOM 807 C CA . GLU A 1 103 ? -0.368 -22.537 -2.733 1.00 95.81 103 GLU A CA 1
ATOM 808 C C . GLU A 1 103 ? -0.960 -21.752 -3.905 1.00 95.81 103 GLU A C 1
ATOM 810 O O . GLU A 1 103 ? -0.313 -21.666 -4.943 1.00 95.81 103 GLU A O 1
ATOM 815 N N . ARG A 1 104 ? -2.167 -21.192 -3.763 1.00 97.88 104 ARG A N 1
ATOM 816 C CA . ARG A 1 104 ? -2.928 -20.508 -4.823 1.00 97.88 104 ARG A CA 1
ATOM 817 C C . ARG A 1 104 ? -3.110 -19.011 -4.578 1.00 97.88 104 ARG A C 1
ATOM 819 O O . ARG A 1 104 ? -3.188 -18.266 -5.547 1.00 97.88 104 ARG A O 1
ATOM 826 N N . PHE A 1 105 ? -3.136 -18.578 -3.323 1.00 98.25 105 PHE A N 1
ATOM 827 C CA . PHE A 1 105 ? -3.034 -17.191 -2.876 1.00 98.25 105 PHE A CA 1
ATOM 828 C C . PHE A 1 105 ? -1.562 -16.918 -2.571 1.00 98.25 105 PHE A C 1
ATOM 830 O O . PHE A 1 105 ? -1.062 -17.301 -1.517 1.00 98.25 105 PHE A O 1
ATOM 837 N N . LEU A 1 106 ? -0.851 -16.282 -3.499 1.00 96.75 106 LEU A N 1
ATOM 838 C CA . LEU A 1 106 ? 0.609 -16.226 -3.441 1.00 96.75 106 LEU A CA 1
ATOM 839 C C . LEU A 1 106 ? 1.125 -15.114 -2.531 1.00 96.75 106 LEU A C 1
ATOM 841 O O . LEU A 1 106 ? 2.027 -15.353 -1.726 1.00 96.75 106 LEU A O 1
ATOM 845 N N . PHE A 1 107 ? 0.609 -13.899 -2.709 1.00 97.25 107 PHE A N 1
ATOM 846 C CA . PHE A 1 107 ? 0.967 -12.715 -1.930 1.00 97.25 107 PHE A CA 1
ATOM 847 C C . PHE A 1 107 ? 0.092 -11.517 -2.323 1.00 97.25 107 PHE A C 1
ATOM 849 O O . PHE A 1 107 ? -0.622 -11.566 -3.328 1.00 97.25 107 PHE A O 1
ATOM 856 N N . THR A 1 108 ? 0.204 -10.426 -1.573 1.00 97.88 108 THR A N 1
ATOM 857 C CA . THR A 1 108 ? -0.292 -9.104 -1.972 1.00 97.88 108 THR A CA 1
ATOM 858 C C . THR A 1 108 ? 0.851 -8.150 -2.333 1.00 97.88 108 THR A C 1
ATOM 860 O O . THR A 1 108 ? 1.984 -8.282 -1.862 1.00 97.88 108 THR A O 1
ATOM 863 N N . LEU A 1 109 ? 0.566 -7.216 -3.234 1.00 97.06 109 LEU A N 1
ATOM 864 C CA . LEU A 1 109 ? 1.404 -6.075 -3.574 1.00 97.06 109 LEU A CA 1
ATOM 865 C C . LEU A 1 109 ? 0.792 -4.849 -2.905 1.00 97.06 109 LEU A C 1
ATOM 867 O O . LEU A 1 109 ? -0.366 -4.543 -3.177 1.00 97.06 109 LEU A O 1
ATOM 871 N N . GLU A 1 110 ? 1.567 -4.174 -2.067 1.00 97.19 110 GLU A N 1
ATOM 872 C CA . GLU A 1 110 ? 1.101 -3.083 -1.212 1.00 97.19 110 GLU A CA 1
ATOM 873 C C . GLU A 1 110 ? 1.835 -1.779 -1.536 1.00 97.19 110 GLU A C 1
ATOM 875 O O . GLU A 1 110 ? 3.023 -1.784 -1.891 1.00 97.19 110 GLU A O 1
ATOM 880 N N . TYR A 1 111 ? 1.158 -0.649 -1.338 1.00 93.56 111 TYR A N 1
ATOM 881 C CA . TYR A 1 111 ? 1.861 0.612 -1.125 1.00 93.56 111 TYR A CA 1
ATOM 882 C C . TYR A 1 111 ? 2.583 0.589 0.214 1.00 93.56 111 TYR A C 1
ATOM 884 O O . TYR A 1 111 ? 2.145 -0.070 1.149 1.00 93.56 111 TYR A O 1
ATOM 892 N N . PHE A 1 112 ? 3.650 1.376 0.345 1.00 96.31 112 PHE A N 1
ATOM 893 C CA . PHE A 1 112 ? 4.157 1.724 1.670 1.00 96.31 112 PHE A CA 1
ATOM 894 C C . PHE A 1 112 ? 3.110 2.582 2.400 1.00 96.31 112 PHE A C 1
ATOM 896 O O . PHE A 1 112 ? 2.867 3.716 1.961 1.00 96.31 112 PHE A O 1
ATOM 903 N N . PRO A 1 113 ? 2.522 2.117 3.519 1.00 96.25 113 PRO A N 1
ATOM 904 C CA . PRO A 1 113 ? 1.513 2.888 4.245 1.00 96.25 113 PRO A CA 1
ATOM 905 C C . PRO A 1 113 ? 2.040 4.247 4.720 1.00 96.25 113 PRO A C 1
ATOM 907 O O . PRO A 1 113 ? 1.282 5.210 4.834 1.00 96.25 113 PRO A O 1
ATOM 910 N N . GLU A 1 114 ? 3.356 4.357 4.939 1.00 96.88 114 GLU A N 1
ATOM 911 C CA . GLU A 1 114 ? 4.024 5.597 5.325 1.00 96.88 114 GLU A CA 1
ATOM 912 C C . GLU A 1 114 ? 3.900 6.711 4.271 1.00 96.88 114 GLU A C 1
ATOM 914 O O . GLU A 1 114 ? 3.977 7.887 4.627 1.00 96.88 114 GLU A O 1
ATOM 919 N N . GLU A 1 115 ? 3.658 6.401 2.992 1.00 95.25 115 GLU A N 1
ATOM 920 C CA . GLU A 1 115 ? 3.347 7.439 1.996 1.00 95.25 115 GLU A CA 1
ATOM 921 C C . GLU A 1 115 ? 1.988 8.100 2.246 1.00 95.25 115 GLU A C 1
ATOM 923 O O . GLU A 1 115 ? 1.765 9.229 1.806 1.00 95.25 115 GLU A O 1
ATOM 928 N N . GLY A 1 116 ? 1.085 7.443 2.975 1.00 95.12 116 GLY A N 1
ATOM 929 C CA . GLY A 1 116 ? -0.258 7.929 3.255 1.00 95.12 116 GLY A CA 1
ATOM 930 C C . GLY A 1 116 ? -0.275 9.300 3.936 1.00 95.12 116 GLY A C 1
ATOM 931 O O . GLY A 1 116 ? 0.465 9.571 4.878 1.00 95.12 116 GLY A O 1
ATOM 932 N N . LYS A 1 117 ? -1.197 10.172 3.502 1.00 95.62 117 LYS A N 1
ATOM 933 C CA . LYS A 1 117 ? -1.345 11.560 3.997 1.00 95.62 117 LYS A CA 1
ATOM 934 C C . LYS A 1 117 ? -1.576 11.708 5.502 1.00 95.62 117 LYS A C 1
ATOM 936 O O . LYS A 1 117 ? -1.478 12.805 6.046 1.00 95.62 117 LYS A O 1
ATOM 941 N N . TYR A 1 118 ? -2.021 10.635 6.136 1.00 95.69 118 TYR A N 1
ATOM 942 C CA . TYR A 1 118 ? -2.453 10.605 7.525 1.00 95.69 118 TYR A CA 1
ATOM 943 C C . TYR A 1 118 ? -1.840 9.401 8.231 1.00 95.69 118 TYR A C 1
ATOM 945 O O . TYR A 1 118 ? -2.500 8.806 9.068 1.00 95.69 118 TYR A O 1
ATOM 953 N N . PHE A 1 119 ? -0.627 8.984 7.866 1.00 96.75 119 PHE A N 1
ATOM 954 C CA . PHE A 1 119 ? -0.004 7.828 8.502 1.00 96.75 119 PHE A CA 1
ATOM 955 C C . PHE A 1 119 ? 0.402 8.134 9.950 1.00 96.75 119 PHE A C 1
ATOM 957 O O . PHE A 1 119 ? -0.092 7.491 10.878 1.00 96.75 119 PHE A O 1
ATOM 964 N N . ALA A 1 120 ? 1.258 9.142 10.136 1.00 96.62 120 ALA A N 1
ATOM 965 C CA . ALA A 1 120 ? 1.743 9.586 11.439 1.00 96.62 120 ALA A CA 1
ATOM 966 C C . ALA A 1 120 ? 0.825 10.638 12.077 1.00 96.62 120 ALA A C 1
ATOM 968 O O . ALA A 1 120 ? 0.044 11.312 11.395 1.00 96.62 120 ALA A O 1
ATOM 969 N N . ASP A 1 121 ? 0.981 10.822 13.388 1.00 96.06 121 ASP A N 1
ATOM 970 C CA . ASP A 1 121 ? 0.374 11.945 14.091 1.00 96.06 121 ASP A CA 1
ATOM 971 C C . ASP A 1 121 ? 1.092 13.227 13.697 1.00 96.06 121 ASP A C 1
ATOM 973 O O . ASP A 1 121 ? 2.324 13.264 13.617 1.00 96.06 121 ASP A O 1
ATOM 977 N N . GLY A 1 122 ? 0.351 14.309 13.481 1.00 95.88 122 GLY A N 1
ATOM 978 C CA . GLY A 1 122 ? 1.012 15.549 13.107 1.00 95.88 122 GLY A CA 1
ATOM 979 C C . GLY A 1 122 ? 0.162 16.800 13.120 1.00 95.88 122 GLY A C 1
ATOM 980 O O . GLY A 1 122 ? -1.046 16.789 13.338 1.00 95.88 122 GLY A O 1
ATOM 981 N N . HIS A 1 123 ? 0.853 17.914 12.914 1.00 96.69 123 HIS A N 1
ATOM 982 C CA . HIS A 1 123 ? 0.284 19.245 12.816 1.00 96.69 123 HIS A CA 1
ATOM 983 C C . HIS A 1 123 ? 1.007 20.004 11.704 1.00 96.69 123 HIS A C 1
ATOM 985 O O . HIS A 1 123 ? 2.075 20.596 11.901 1.00 96.69 123 HIS A O 1
ATOM 991 N N . ARG A 1 124 ? 0.393 20.000 10.519 1.00 96.69 124 ARG A N 1
ATOM 992 C CA . 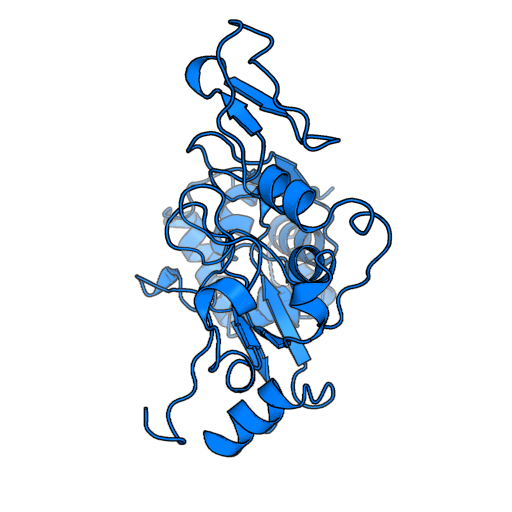ARG A 1 124 ? 0.945 20.531 9.269 1.00 96.69 124 ARG A CA 1
ATOM 993 C C . ARG A 1 124 ? 1.377 21.983 9.387 1.00 96.69 124 ARG A C 1
ATOM 995 O O . ARG A 1 124 ? 2.440 22.359 8.910 1.00 96.69 124 ARG A O 1
ATOM 1002 N N . LYS A 1 125 ? 0.590 22.813 10.082 1.00 97.00 125 LYS A N 1
ATOM 1003 C CA . LYS A 1 125 ? 0.894 24.248 10.256 1.00 97.00 125 LYS A CA 1
ATOM 1004 C C . LYS A 1 125 ? 2.225 24.502 10.967 1.00 97.00 125 LYS A C 1
ATOM 1006 O O . LYS A 1 125 ? 2.803 25.566 10.781 1.00 97.00 125 LYS A O 1
ATOM 1011 N N . CYS A 1 126 ? 2.685 23.557 11.783 1.00 96.88 126 CYS A N 1
ATOM 1012 C CA . CYS A 1 126 ? 3.962 23.636 12.486 1.00 96.88 126 CYS A CA 1
ATOM 1013 C C . CYS A 1 126 ? 5.040 22.737 11.871 1.00 96.88 126 CYS A C 1
ATOM 1015 O O . CYS A 1 126 ? 6.131 22.679 12.430 1.00 96.88 126 CYS A O 1
ATOM 1017 N N . ASN A 1 127 ? 4.740 22.034 10.770 1.00 95.69 127 ASN A N 1
ATOM 1018 C CA . ASN A 1 127 ? 5.606 21.014 10.180 1.00 95.69 127 ASN A CA 1
ATOM 1019 C C . ASN A 1 127 ? 6.139 20.020 11.232 1.00 95.69 127 ASN A C 1
ATOM 1021 O O . ASN A 1 127 ? 7.326 19.706 11.278 1.00 95.69 127 ASN A O 1
ATOM 1025 N N . PHE A 1 128 ? 5.257 19.598 12.140 1.00 95.44 128 PHE A N 1
ATOM 1026 C CA . PHE A 1 128 ? 5.591 18.685 13.225 1.00 95.44 128 PHE A CA 1
ATOM 1027 C C . PHE A 1 128 ? 4.849 17.369 13.031 1.00 95.44 128 PHE A C 1
ATOM 1029 O O . PHE A 1 128 ? 3.625 17.378 12.883 1.00 95.44 128 PHE A O 1
ATOM 1036 N N . SER A 1 129 ? 5.580 16.260 13.095 1.00 95.38 129 SER A N 1
ATOM 1037 C CA . SER A 1 129 ? 5.026 14.913 13.077 1.00 95.38 129 SER A CA 1
ATOM 1038 C C . SER A 1 129 ? 5.789 13.987 14.011 1.00 95.38 129 SER A C 1
ATOM 1040 O O . SER A 1 129 ? 6.955 14.220 14.340 1.00 95.38 129 SER A O 1
ATOM 1042 N N . VAL A 1 130 ? 5.100 12.949 14.470 1.00 94.56 130 VAL A N 1
ATOM 1043 C CA . VAL A 1 130 ? 5.657 11.928 15.350 1.00 94.56 130 VAL A CA 1
ATOM 1044 C C . VAL A 1 130 ? 4.967 10.598 15.073 1.00 94.56 130 VAL A C 1
ATOM 1046 O O . VAL A 1 130 ? 3.759 10.549 14.840 1.00 94.56 130 VAL A O 1
ATOM 1049 N N . LEU A 1 131 ? 5.736 9.511 15.091 1.00 92.56 131 LEU A N 1
ATOM 1050 C CA . LEU A 1 131 ? 5.155 8.179 15.195 1.00 92.56 131 LEU A CA 1
ATOM 1051 C C . LEU A 1 131 ? 4.871 7.921 16.675 1.00 92.56 131 LEU A C 1
ATOM 1053 O O . LEU A 1 131 ? 5.817 7.922 17.463 1.00 92.56 131 LEU A O 1
ATOM 1057 N N . PRO A 1 132 ? 3.601 7.777 17.084 1.00 87.25 132 PRO A N 1
ATOM 1058 C CA . PRO A 1 132 ? 3.285 7.541 18.483 1.00 87.25 132 PRO A CA 1
ATOM 1059 C C . PRO A 1 132 ? 3.865 6.202 18.961 1.00 87.25 132 PRO A C 1
ATOM 1061 O O . PRO A 1 132 ? 3.722 5.182 18.295 1.00 87.25 132 PRO A O 1
ATOM 1064 N N . ASP A 1 133 ? 4.470 6.197 20.151 1.00 82.06 133 ASP A N 1
ATOM 1065 C CA . ASP A 1 133 ? 4.896 4.969 20.849 1.00 82.06 133 ASP A CA 1
ATOM 1066 C C . ASP A 1 133 ? 3.781 4.379 21.737 1.00 82.06 133 ASP A C 1
ATOM 1068 O O . ASP A 1 133 ? 3.907 3.280 22.281 1.00 82.06 133 ASP A O 1
ATOM 1072 N N . SER A 1 134 ? 2.694 5.132 21.933 1.00 77.50 134 SER A N 1
ATOM 1073 C CA . SER A 1 134 ? 1.523 4.758 22.730 1.00 77.50 134 SER A CA 1
ATOM 1074 C C . SER A 1 134 ? 0.279 5.483 22.220 1.00 77.50 134 SER A C 1
ATOM 1076 O O . SER A 1 134 ? 0.391 6.466 21.495 1.00 77.50 134 SER A O 1
ATOM 1078 N N . THR A 1 135 ? -0.898 5.073 22.684 1.00 78.75 135 THR A N 1
ATOM 1079 C CA . THR A 1 135 ? -2.191 5.723 22.397 1.00 78.75 135 THR A CA 1
ATOM 1080 C C . THR A 1 135 ? -2.403 7.022 23.187 1.00 78.75 135 THR A C 1
ATOM 1082 O O . THR A 1 135 ? -3.522 7.510 23.326 1.00 78.75 135 THR A O 1
ATOM 1085 N N . SER A 1 136 ? -1.342 7.573 23.785 1.00 81.69 136 SER A N 1
ATOM 1086 C CA . SER A 1 136 ? -1.440 8.824 24.527 1.00 81.69 136 SER A CA 1
ATOM 1087 C C . SER A 1 136 ? -1.701 9.968 23.560 1.00 81.69 136 SER A C 1
ATOM 1089 O O . SER A 1 136 ? -0.947 10.196 22.616 1.00 81.69 136 SER A O 1
ATOM 1091 N N . HIS A 1 137 ? -2.750 10.726 23.834 1.00 80.75 137 HIS A N 1
ATOM 1092 C CA . HIS A 1 137 ? -3.065 11.934 23.095 1.00 80.75 137 HIS A CA 1
ATOM 1093 C C . HIS A 1 137 ? -2.015 13.019 23.359 1.00 80.75 137 HIS A C 1
ATOM 1095 O O . HIS A 1 137 ? -1.817 13.455 24.495 1.00 80.75 137 HIS A O 1
ATOM 1101 N N . LEU A 1 138 ? -1.332 13.445 22.296 1.00 85.88 138 LEU A N 1
ATOM 1102 C CA . LEU A 1 138 ? -0.267 14.441 22.344 1.00 85.88 138 LEU A CA 1
ATOM 1103 C C . LEU A 1 138 ? -0.721 15.763 21.720 1.00 85.88 138 LEU A C 1
ATOM 1105 O O . LEU A 1 138 ? -1.462 15.806 20.737 1.00 85.88 138 LEU A O 1
ATOM 1109 N N . ASN A 1 139 ? -0.199 16.858 22.269 1.00 94.00 139 ASN A N 1
ATOM 1110 C CA . ASN A 1 139 ? -0.278 18.178 21.656 1.00 94.00 139 ASN A CA 1
ATOM 1111 C C . ASN A 1 139 ? 1.012 18.474 20.880 1.00 94.00 139 ASN A C 1
ATOM 1113 O O . ASN A 1 139 ? 2.094 18.000 21.225 1.00 94.00 139 ASN A O 1
ATOM 1117 N N . CYS A 1 140 ? 0.910 19.308 19.848 1.00 95.12 140 CYS A N 1
ATOM 1118 C CA . CYS A 1 140 ? 2.038 19.786 19.062 1.00 95.12 140 CYS A CA 1
ATOM 1119 C C . CYS A 1 140 ? 3.069 20.486 19.957 1.00 95.12 140 CYS A C 1
ATOM 1121 O O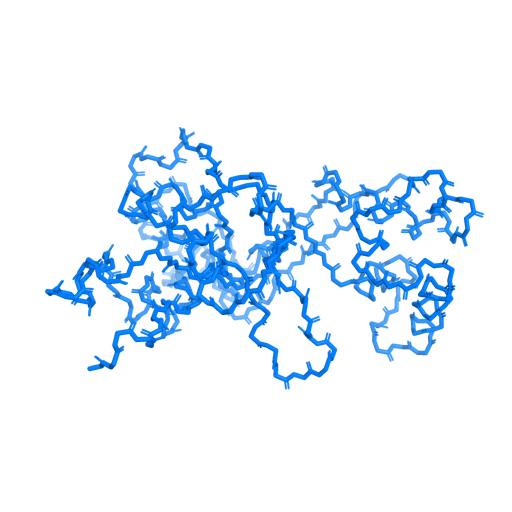 . CYS A 1 140 ? 2.765 21.510 20.570 1.00 95.12 140 CYS A O 1
ATOM 1123 N N . SER A 1 141 ? 4.307 19.992 19.961 1.00 94.25 141 SER A N 1
ATOM 1124 C CA . SER A 1 141 ? 5.412 20.544 20.760 1.00 94.25 141 SER A CA 1
ATOM 1125 C C . SER A 1 141 ? 5.791 21.984 20.388 1.00 94.25 141 SER A C 1
ATOM 1127 O O . SER A 1 141 ? 6.410 22.681 21.184 1.00 94.25 141 SER A O 1
ATOM 1129 N N . VAL A 1 142 ? 5.393 22.448 19.198 1.00 96.94 142 VAL A N 1
ATOM 1130 C CA . VAL A 1 142 ? 5.689 23.797 18.693 1.00 96.94 142 VAL A CA 1
ATOM 1131 C C . VAL A 1 142 ? 4.658 24.832 19.153 1.00 96.94 142 VAL A C 1
ATOM 1133 O O . VAL A 1 142 ? 5.016 25.974 19.423 1.00 96.94 142 VAL A O 1
ATOM 1136 N N . CYS A 1 143 ? 3.369 24.474 19.224 1.00 97.12 143 CYS A N 1
ATOM 1137 C CA . CYS A 1 143 ? 2.291 25.451 19.463 1.00 97.12 143 CYS A CA 1
ATOM 1138 C C . CYS A 1 143 ? 1.253 25.052 20.524 1.00 97.12 143 CYS A C 1
ATOM 1140 O O . CYS A 1 143 ? 0.321 25.816 20.769 1.00 97.12 143 CYS A O 1
ATOM 1142 N N . GLY A 1 144 ? 1.359 23.859 21.111 1.00 96.12 144 GLY A N 1
ATOM 1143 C CA . GLY A 1 144 ? 0.460 23.353 22.151 1.00 96.12 144 GLY A CA 1
ATOM 1144 C C . GLY A 1 144 ? -0.938 22.927 21.684 1.00 96.12 144 GLY A C 1
ATOM 1145 O O . GLY A 1 144 ? -1.731 22.482 22.508 1.00 96.12 144 GLY A O 1
ATOM 1146 N N . LYS A 1 145 ? -1.266 23.041 20.390 1.00 96.31 145 LYS A N 1
ATOM 1147 C CA . LYS A 1 145 ? -2.564 22.601 19.843 1.00 96.31 145 LYS A CA 1
ATOM 1148 C C . LYS A 1 145 ? -2.620 21.077 19.658 1.00 96.31 145 LYS A C 1
ATOM 1150 O O . LYS A 1 145 ? -1.562 20.485 19.446 1.00 96.31 145 LYS A O 1
ATOM 1155 N N . PRO A 1 146 ? -3.814 20.456 19.672 1.00 94.38 146 PRO A N 1
ATOM 1156 C CA . PRO A 1 146 ? -3.961 19.025 19.409 1.00 94.38 146 PRO A CA 1
ATOM 1157 C C . PRO A 1 146 ? -3.379 18.608 18.055 1.00 94.38 146 PRO A C 1
ATOM 1159 O O . PRO A 1 146 ? -3.464 19.366 17.084 1.00 94.38 146 PRO A O 1
ATOM 1162 N N . LEU A 1 147 ? -2.805 17.405 17.997 1.00 95.25 147 LEU A N 1
ATOM 1163 C CA . LEU A 1 147 ? -2.377 16.784 16.744 1.00 95.25 147 LEU A CA 1
ATOM 1164 C C . LEU A 1 147 ? -3.571 16.189 15.986 1.00 95.25 147 LEU A C 1
ATOM 1166 O O . LEU A 1 147 ? -4.564 15.761 16.578 1.00 95.25 147 LEU A O 1
ATOM 1170 N N . THR A 1 148 ? -3.448 16.108 14.665 1.00 94.44 148 THR A N 1
ATOM 1171 C CA . THR A 1 148 ? -4.259 15.199 13.855 1.00 94.44 148 THR A CA 1
ATOM 1172 C C . THR A 1 148 ? -3.701 13.792 14.041 1.00 94.44 148 THR A C 1
ATOM 1174 O O . THR A 1 148 ? -2.581 13.529 13.606 1.00 94.44 148 THR A O 1
ATOM 1177 N N . TYR A 1 149 ? -4.473 12.904 14.674 1.00 93.75 149 TYR A N 1
ATOM 1178 C CA . TYR A 1 149 ? -4.083 11.501 14.836 1.00 93.75 149 TYR A CA 1
ATOM 1179 C C . TYR A 1 149 ? -4.157 10.728 13.525 1.00 93.75 149 TYR A C 1
ATOM 1181 O O . TYR A 1 149 ? -5.162 10.803 12.804 1.00 93.75 149 TYR A O 1
ATOM 1189 N N . GLY A 1 150 ? -3.079 10.008 13.236 1.00 95.12 150 GLY A N 1
ATOM 1190 C CA . GLY A 1 150 ? -2.906 9.229 12.025 1.00 95.12 150 GLY A CA 1
ATOM 1191 C C . GLY A 1 150 ? -3.450 7.805 12.125 1.00 95.12 150 GLY A C 1
ATOM 1192 O O . GLY A 1 150 ? -3.945 7.349 13.157 1.00 95.12 150 GLY A O 1
ATOM 1193 N N . VAL A 1 151 ? -3.331 7.078 11.020 1.00 95.62 151 VAL A N 1
ATOM 1194 C CA . VAL A 1 151 ? -3.694 5.665 10.887 1.00 95.62 151 VAL A CA 1
ATOM 1195 C C . VAL A 1 151 ? -2.857 4.808 11.827 1.00 95.62 151 VAL A C 1
ATOM 1197 O O . VAL A 1 151 ? -3.384 3.882 12.438 1.00 95.62 151 VAL A O 1
ATOM 1200 N N . PHE A 1 152 ? -1.578 5.145 12.010 1.00 94.94 152 PHE A N 1
ATOM 1201 C CA . PHE A 1 152 ? -0.712 4.406 12.919 1.00 94.94 152 PHE A CA 1
ATOM 1202 C C . PHE A 1 152 ? -1.189 4.493 14.375 1.00 94.94 152 PHE A C 1
ATOM 1204 O O . PHE A 1 152 ? -1.203 3.486 15.077 1.00 94.94 152 PHE A O 1
ATOM 1211 N N . HIS A 1 153 ? -1.665 5.664 14.810 1.00 94.38 153 HIS A N 1
ATOM 1212 C CA . HIS A 1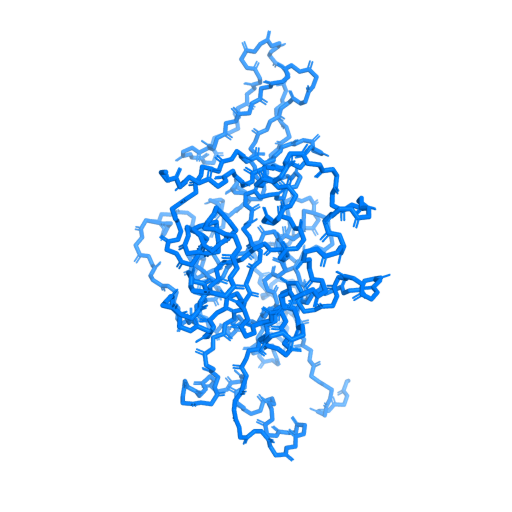 153 ? -2.257 5.838 16.139 1.00 94.38 153 HIS A CA 1
ATOM 1213 C C . HIS A 1 153 ? -3.491 4.959 16.316 1.00 94.38 153 HIS A C 1
ATOM 1215 O O . HIS A 1 153 ? -3.584 4.206 17.282 1.00 94.38 153 HIS A O 1
ATOM 1221 N N . ARG A 1 154 ? -4.409 5.002 15.344 1.00 94.25 154 ARG A N 1
ATOM 1222 C CA . ARG A 1 154 ? -5.619 4.173 15.352 1.00 94.25 154 ARG A CA 1
ATOM 1223 C C . ARG A 1 154 ? -5.288 2.687 15.396 1.00 94.25 154 ARG A C 1
ATOM 1225 O O . ARG A 1 154 ? -5.921 1.921 16.111 1.00 94.25 154 ARG A O 1
ATOM 1232 N N . LEU A 1 155 ? -4.256 2.273 14.674 1.00 93.25 155 LEU A N 1
ATOM 1233 C CA . LEU A 1 155 ? -3.787 0.900 14.725 1.00 93.25 155 LEU A CA 1
ATOM 1234 C C . LEU A 1 155 ? -3.271 0.516 16.120 1.00 93.25 155 LEU A C 1
ATOM 1236 O O . LEU A 1 155 ? -3.540 -0.595 16.579 1.00 93.25 155 LEU A O 1
ATOM 1240 N N . LEU A 1 156 ? -2.553 1.403 16.814 1.00 92.31 156 LEU A N 1
ATOM 1241 C CA . LEU A 1 156 ? -2.126 1.164 18.197 1.00 92.31 156 LEU A CA 1
ATOM 1242 C C . LEU A 1 156 ? -3.316 1.068 19.159 1.00 92.31 156 LEU A C 1
ATOM 1244 O O . LEU A 1 156 ? -3.306 0.195 20.025 1.00 92.31 156 LEU A O 1
ATOM 1248 N N . GLU A 1 157 ? -4.350 1.897 18.983 1.00 92.38 157 GLU A N 1
ATOM 1249 C CA . GLU A 1 157 ? -5.591 1.816 19.772 1.00 92.38 157 GLU A CA 1
ATOM 1250 C C . GLU A 1 157 ? -6.242 0.437 19.649 1.00 92.38 157 GLU A C 1
ATOM 1252 O O . GLU A 1 157 ? -6.571 -0.184 20.657 1.00 92.38 157 GLU A O 1
ATOM 1257 N N . LEU A 1 158 ? -6.359 -0.069 18.420 1.00 92.38 158 LEU A N 1
ATOM 1258 C CA . LEU A 1 158 ? -7.029 -1.339 18.141 1.00 92.38 158 LEU A CA 1
ATOM 1259 C C . LEU A 1 158 ? -6.167 -2.570 18.454 1.00 92.38 158 LEU A C 1
ATOM 1261 O O . LEU A 1 158 ? -6.686 -3.632 18.794 1.00 92.38 158 LEU A O 1
ATOM 1265 N N . SER A 1 159 ? -4.844 -2.459 18.327 1.00 89.88 159 SER A N 1
ATOM 1266 C CA . SER A 1 159 ? -3.926 -3.567 18.622 1.00 89.88 159 SER A CA 1
ATOM 1267 C C . SER A 1 159 ? -3.566 -3.670 20.107 1.00 89.88 159 SER A C 1
ATOM 1269 O O . SER A 1 159 ? -3.232 -4.753 20.584 1.00 89.88 159 SER A O 1
ATOM 1271 N N . GLY A 1 160 ? -3.624 -2.582 20.877 1.00 83.31 160 GLY A N 1
ATOM 1272 C CA . GLY A 1 160 ? -3.215 -2.585 22.281 1.00 83.31 160 GLY A CA 1
ATOM 1273 C C . GLY A 1 160 ? -1.828 -3.221 22.486 1.00 83.31 160 GLY A C 1
ATOM 1274 O O . GLY A 1 160 ? -0.858 -2.904 21.797 1.00 83.31 160 GLY A O 1
ATOM 1275 N N . ASN A 1 161 ? -1.715 -4.174 23.418 1.00 69.38 161 ASN A N 1
ATOM 1276 C CA . ASN A 1 161 ? -0.437 -4.830 23.735 1.00 69.38 161 ASN A CA 1
ATOM 1277 C C . ASN A 1 161 ? 0.054 -5.838 22.670 1.00 69.38 161 ASN A C 1
ATOM 1279 O O . ASN A 1 161 ? 1.206 -6.272 22.744 1.00 69.38 161 ASN A O 1
ATOM 1283 N N . SER A 1 162 ? -0.766 -6.232 21.683 1.00 64.81 162 SER A N 1
ATOM 1284 C CA . SER A 1 162 ? -0.365 -7.219 20.661 1.00 64.81 162 SER A CA 1
ATOM 1285 C C . SER A 1 162 ? 0.467 -6.631 19.525 1.00 64.81 162 SER A C 1
ATOM 1287 O O . SER A 1 162 ? 0.983 -7.391 18.697 1.00 64.81 162 SER A O 1
ATOM 1289 N N . TYR A 1 163 ? 0.677 -5.308 19.511 1.00 66.44 163 TYR A N 1
ATOM 1290 C CA . TYR A 1 163 ? 1.431 -4.640 18.457 1.00 66.44 163 TYR A CA 1
ATOM 1291 C C . TYR A 1 163 ? 2.841 -5.222 18.267 1.00 66.44 163 TYR A C 1
ATOM 1293 O O . TYR A 1 163 ? 3.331 -5.244 17.148 1.00 66.44 163 TYR A O 1
ATOM 1301 N N . LYS A 1 164 ? 3.510 -5.746 19.304 1.00 61.81 164 LYS A N 1
ATOM 1302 C CA . LYS A 1 164 ? 4.948 -6.068 19.210 1.00 61.81 164 LYS A CA 1
ATOM 1303 C C . LYS A 1 164 ? 5.314 -7.439 18.615 1.00 61.81 164 LYS A C 1
ATOM 1305 O O . LYS A 1 164 ? 6.468 -7.593 18.245 1.00 61.81 164 LYS A O 1
ATOM 1310 N N . ASN A 1 165 ? 4.392 -8.401 18.466 1.00 60.09 165 ASN A N 1
ATOM 1311 C CA . ASN A 1 165 ? 4.775 -9.814 18.246 1.00 60.09 165 ASN A CA 1
ATOM 1312 C C . ASN A 1 165 ? 3.913 -10.618 17.246 1.00 60.09 165 ASN A C 1
ATOM 1314 O O . ASN A 1 165 ? 3.762 -11.826 17.418 1.00 60.09 165 ASN A O 1
ATOM 1318 N N . THR A 1 166 ? 3.351 -10.005 16.197 1.00 68.31 166 THR A N 1
ATOM 1319 C CA . THR A 1 166 ? 2.564 -10.773 15.206 1.00 68.31 166 THR A CA 1
ATOM 1320 C C . THR A 1 166 ? 3.163 -10.693 13.812 1.00 68.31 166 THR A C 1
ATOM 1322 O O . THR A 1 166 ? 3.305 -9.605 13.259 1.00 68.31 166 THR A O 1
ATOM 1325 N N . LEU A 1 167 ? 3.507 -11.852 13.248 1.00 80.56 167 LEU A N 1
ATOM 1326 C CA . LEU A 1 167 ? 3.854 -11.985 11.836 1.00 80.56 167 LEU A CA 1
ATOM 1327 C C . LEU A 1 167 ? 2.576 -11.986 10.995 1.00 80.56 167 LEU A C 1
ATOM 1329 O O . LEU A 1 167 ? 1.557 -12.542 11.409 1.00 80.56 167 LEU A O 1
ATOM 1333 N N . SER A 1 168 ? 2.641 -11.392 9.806 1.00 86.31 168 SER A N 1
ATOM 1334 C CA . SER A 1 168 ? 1.541 -11.477 8.848 1.00 86.31 168 SER A CA 1
ATOM 1335 C C . SER A 1 168 ? 1.296 -12.930 8.434 1.00 86.31 168 SER A C 1
ATOM 1337 O O . SER A 1 168 ? 2.239 -13.668 8.146 1.00 86.31 168 SER A O 1
ATOM 1339 N N . LYS A 1 169 ? 0.022 -13.325 8.357 1.00 89.81 169 LYS A N 1
ATOM 1340 C CA . LYS A 1 169 ? -0.402 -14.608 7.774 1.00 89.81 169 LYS A CA 1
ATOM 1341 C C . LYS A 1 169 ? -0.222 -14.625 6.252 1.00 89.81 169 LYS A C 1
ATOM 1343 O O . LYS A 1 169 ? 0.039 -15.681 5.676 1.00 89.81 169 LYS A O 1
ATOM 1348 N N . ILE A 1 170 ? -0.370 -13.460 5.619 1.00 94.25 170 ILE A N 1
ATOM 1349 C CA . ILE A 1 170 ? -0.275 -13.264 4.171 1.00 94.25 170 ILE A CA 1
ATOM 1350 C C . ILE A 1 170 ? 1.109 -12.727 3.833 1.00 94.25 170 ILE A C 1
ATOM 1352 O O . ILE A 1 170 ? 1.567 -11.750 4.428 1.00 94.25 170 ILE A O 1
ATOM 1356 N N . LYS A 1 171 ? 1.779 -13.358 2.870 1.00 95.69 171 LYS A N 1
ATOM 1357 C CA . LYS A 1 171 ? 3.009 -12.815 2.293 1.00 95.69 171 LYS A CA 1
ATOM 1358 C C . LYS A 1 171 ? 2.671 -11.545 1.514 1.00 95.69 171 LYS A C 1
ATOM 1360 O O . LYS A 1 171 ? 1.701 -11.539 0.766 1.00 95.69 171 LYS A O 1
ATOM 1365 N N . TYR A 1 172 ? 3.481 -10.506 1.646 1.00 96.69 172 TYR A N 1
ATOM 1366 C CA . TYR A 1 172 ? 3.261 -9.252 0.938 1.00 96.69 172 TYR A CA 1
ATOM 1367 C C . TYR A 1 172 ? 4.582 -8.594 0.556 1.00 96.69 172 TYR A C 1
ATOM 1369 O O . TYR A 1 172 ? 5.630 -8.931 1.111 1.00 96.69 172 TYR A O 1
ATOM 1377 N N . PHE A 1 173 ? 4.522 -7.697 -0.422 1.00 96.62 173 PHE A N 1
ATOM 1378 C CA . PHE A 1 173 ? 5.654 -6.897 -0.868 1.00 96.62 173 PHE A CA 1
ATOM 1379 C C . PHE A 1 173 ? 5.230 -5.447 -1.008 1.00 96.62 173 PHE A C 1
ATOM 1381 O O . PHE A 1 173 ? 4.220 -5.163 -1.649 1.00 96.62 173 PHE A O 1
ATOM 1388 N N . HIS A 1 174 ? 6.040 -4.541 -0.477 1.00 96.88 174 HIS A N 1
ATOM 1389 C CA . HIS A 1 174 ? 5.871 -3.124 -0.737 1.00 96.88 174 HIS A CA 1
ATOM 1390 C C . HIS A 1 174 ? 6.480 -2.734 -2.078 1.00 96.88 174 HIS A C 1
ATOM 1392 O O . HIS A 1 174 ? 7.554 -3.206 -2.465 1.00 96.88 174 HIS A O 1
ATOM 1398 N N . THR A 1 175 ? 5.821 -1.820 -2.777 1.00 94.88 175 THR A N 1
ATOM 1399 C CA . THR A 1 175 ? 6.394 -1.191 -3.957 1.00 94.88 175 THR A CA 1
ATOM 1400 C C . THR A 1 175 ? 5.967 0.263 -4.087 1.00 94.88 175 THR A C 1
ATOM 1402 O O . THR A 1 175 ? 5.100 0.754 -3.368 1.00 94.88 175 THR A O 1
ATOM 1405 N N . ILE A 1 176 ? 6.594 0.950 -5.034 1.00 93.88 176 ILE A N 1
ATOM 1406 C CA . ILE A 1 176 ? 6.113 2.218 -5.574 1.00 93.88 176 ILE A CA 1
ATOM 1407 C C . ILE A 1 176 ? 6.077 2.080 -7.101 1.00 93.88 176 ILE A C 1
ATOM 1409 O O . ILE A 1 176 ? 6.852 1.289 -7.649 1.00 93.88 176 ILE A O 1
ATOM 1413 N N . PRO A 1 177 ? 5.239 2.850 -7.817 1.00 94.50 177 PRO A N 1
ATOM 1414 C CA . PRO A 1 177 ? 5.195 2.789 -9.272 1.00 94.50 177 PRO A CA 1
ATOM 1415 C C . PRO A 1 177 ? 6.584 2.976 -9.885 1.00 94.50 177 PRO A C 1
ATOM 1417 O O . PRO A 1 177 ? 7.360 3.829 -9.441 1.00 94.50 177 PRO A O 1
ATOM 1420 N N . LEU A 1 178 ? 6.888 2.255 -10.961 1.00 96.19 178 LEU A N 1
ATOM 1421 C CA . LEU A 1 178 ? 8.188 2.308 -11.633 1.00 96.19 178 LEU A CA 1
ATOM 1422 C C . LEU A 1 178 ? 8.525 3.732 -12.097 1.00 96.19 178 LEU A C 1
ATOM 1424 O O . LEU A 1 178 ? 9.665 4.177 -11.975 1.00 96.19 178 LEU A O 1
ATOM 1428 N N . LYS A 1 179 ? 7.525 4.500 -12.553 1.00 96.06 179 LYS A N 1
ATOM 1429 C CA . LYS A 1 179 ? 7.707 5.932 -12.857 1.00 96.06 179 LYS A CA 1
ATOM 1430 C C . LYS A 1 179 ? 8.150 6.742 -11.635 1.00 96.06 179 LYS A C 1
ATOM 1432 O O . LYS A 1 179 ? 8.873 7.718 -11.808 1.00 96.06 179 LYS A O 1
ATOM 1437 N N . GLY A 1 180 ? 7.736 6.360 -10.427 1.00 95.38 180 GLY A N 1
ATOM 1438 C CA . GLY A 1 180 ? 8.189 6.942 -9.163 1.00 95.38 180 GLY A CA 1
ATOM 1439 C C . GLY A 1 180 ? 9.665 6.654 -8.889 1.00 95.38 180 GLY A C 1
ATOM 1440 O O . GLY A 1 180 ? 10.408 7.586 -8.594 1.00 95.38 180 GLY A O 1
ATOM 1441 N N . ILE A 1 181 ? 10.108 5.410 -9.091 1.00 96.81 181 ILE A N 1
ATOM 1442 C CA . ILE A 1 181 ? 11.526 5.022 -8.969 1.00 96.81 181 ILE A CA 1
ATOM 1443 C C . ILE A 1 181 ? 12.378 5.819 -9.965 1.00 96.81 181 ILE A C 1
ATOM 1445 O O . ILE A 1 181 ? 13.293 6.540 -9.574 1.00 96.81 181 ILE A O 1
ATOM 1449 N N . ILE A 1 182 ? 12.023 5.771 -11.253 1.00 97.94 182 ILE A N 1
ATOM 1450 C CA . ILE A 1 182 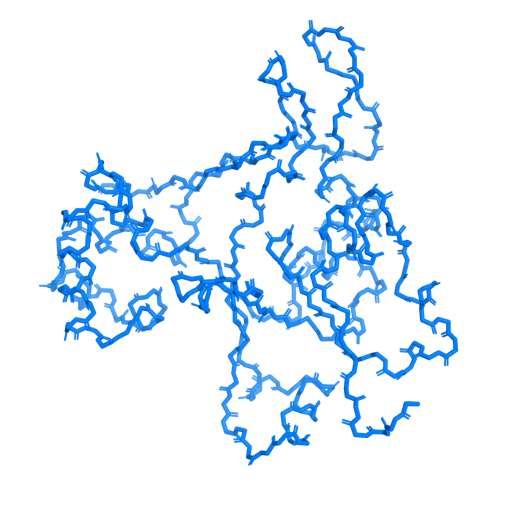? 12.750 6.471 -12.324 1.00 97.94 182 ILE A CA 1
ATOM 1451 C C . ILE A 1 182 ? 12.791 7.981 -12.058 1.00 97.94 182 ILE A C 1
ATOM 1453 O O . ILE A 1 182 ? 13.827 8.616 -12.236 1.00 97.94 182 ILE A O 1
ATOM 1457 N N . SER A 1 183 ? 11.672 8.565 -11.617 1.00 97.56 183 SER A N 1
ATOM 1458 C CA . SER A 1 183 ? 11.553 9.987 -11.281 1.00 97.56 183 SER A CA 1
ATOM 1459 C C . SER A 1 183 ? 12.544 10.425 -10.203 1.00 97.56 183 SER A C 1
ATOM 1461 O O . SER A 1 183 ? 13.160 11.484 -10.356 1.00 97.56 183 SER A O 1
ATOM 1463 N N . GLN A 1 184 ? 12.723 9.614 -9.156 1.00 96.88 184 GLN A N 1
ATOM 1464 C CA . GLN A 1 184 ? 13.693 9.885 -8.097 1.00 96.88 184 GLN A CA 1
ATOM 1465 C C . GLN A 1 184 ? 15.127 9.809 -8.618 1.00 96.88 184 GLN A C 1
ATOM 1467 O O . GLN A 1 184 ? 15.893 10.736 -8.370 1.00 96.88 184 GLN A O 1
ATOM 1472 N N . VAL A 1 185 ? 15.446 8.769 -9.394 1.00 96.50 185 VAL A N 1
ATOM 1473 C CA . VAL A 1 185 ? 16.786 8.525 -9.950 1.00 96.50 185 VAL A CA 1
ATOM 1474 C C . VAL A 1 185 ? 17.228 9.648 -10.888 1.00 96.50 185 VAL A C 1
ATOM 1476 O O . VAL A 1 185 ? 18.327 10.175 -10.762 1.00 96.50 185 VAL A O 1
ATOM 1479 N N . ILE A 1 186 ? 16.371 10.057 -11.830 1.00 95.94 186 ILE A N 1
ATOM 1480 C CA . ILE A 1 186 ? 16.742 11.073 -12.831 1.00 95.94 186 ILE A CA 1
ATOM 1481 C C . ILE A 1 186 ? 16.422 12.509 -12.385 1.00 95.94 186 ILE A C 1
ATOM 1483 O O . ILE A 1 186 ? 16.579 13.443 -13.176 1.00 95.94 186 ILE A O 1
ATOM 1487 N N . HIS A 1 187 ? 15.924 12.682 -11.155 1.00 96.06 187 HIS A N 1
ATOM 1488 C CA . HIS A 1 187 ? 15.529 13.955 -10.544 1.00 96.06 187 HIS A CA 1
ATOM 1489 C C . HIS A 1 187 ? 14.570 14.799 -11.401 1.00 96.06 187 HIS A C 1
ATOM 1491 O O . HIS A 1 187 ? 14.722 16.015 -11.553 1.00 96.06 187 HIS A O 1
ATOM 1497 N N . LYS A 1 188 ? 13.554 14.155 -11.984 1.00 97.00 188 LYS A N 1
ATOM 1498 C CA . LYS A 1 188 ? 12.515 14.822 -12.790 1.00 97.00 188 LYS A CA 1
ATOM 1499 C C . LYS A 1 188 ? 11.135 14.396 -12.346 1.00 97.00 188 LYS A C 1
ATOM 1501 O O . LYS A 1 188 ? 10.967 13.314 -11.810 1.00 97.00 188 LYS A O 1
ATOM 1506 N N . SER A 1 189 ? 10.125 15.216 -12.634 1.00 95.50 189 SER A N 1
ATOM 1507 C CA . SER A 1 189 ? 8.724 14.850 -12.394 1.00 95.50 189 SER A CA 1
ATOM 1508 C C . SER A 1 189 ? 8.373 13.514 -13.059 1.00 95.50 189 SER A C 1
ATOM 1510 O O . SER A 1 189 ? 8.741 13.276 -14.215 1.00 95.50 189 SER A O 1
ATOM 1512 N N . ASN A 1 190 ? 7.590 12.689 -12.359 1.00 92.38 190 ASN A N 1
ATOM 1513 C CA . ASN A 1 190 ? 7.005 11.446 -12.872 1.00 92.38 190 ASN A CA 1
ATOM 1514 C C . ASN A 1 190 ? 6.162 11.631 -14.151 1.00 92.38 190 ASN A C 1
ATOM 1516 O O . ASN A 1 190 ? 5.968 10.676 -14.898 1.00 92.38 190 ASN A O 1
ATOM 1520 N N . LYS A 1 191 ? 5.703 12.859 -14.435 1.00 93.69 191 LYS A N 1
ATOM 1521 C CA . LYS A 1 191 ? 4.975 13.239 -15.659 1.00 93.69 191 LYS A CA 1
ATOM 1522 C C . LYS A 1 191 ? 5.885 13.727 -16.792 1.00 93.69 191 LYS A C 1
ATOM 1524 O O . LYS A 1 191 ? 5.395 14.114 -17.848 1.00 93.69 191 LYS A O 1
ATOM 1529 N N . SER A 1 192 ? 7.200 13.781 -16.585 1.00 97.12 192 SER A N 1
ATOM 1530 C CA . SER A 1 192 ? 8.123 14.291 -17.599 1.00 97.12 192 SER A CA 1
ATOM 1531 C C . SER A 1 192 ? 8.317 13.300 -18.751 1.00 97.12 192 SER A C 1
ATOM 1533 O O . SER A 1 192 ? 8.362 12.087 -18.550 1.00 97.12 192 SER A O 1
ATOM 1535 N N . LEU A 1 193 ? 8.541 13.828 -19.959 1.00 97.50 193 LEU A N 1
ATOM 1536 C CA . LEU A 1 193 ? 8.867 13.020 -21.144 1.00 97.50 193 LEU A CA 1
ATOM 1537 C C . LEU A 1 193 ? 10.140 12.180 -20.960 1.00 97.50 193 LEU A C 1
ATOM 1539 O O . LEU A 1 193 ? 10.293 11.140 -21.593 1.00 97.50 193 LEU A O 1
ATOM 1543 N N . ALA A 1 194 ? 11.063 12.636 -20.108 1.00 97.75 194 ALA A N 1
ATOM 1544 C CA . ALA A 1 194 ? 12.276 11.895 -19.785 1.00 97.75 194 ALA A CA 1
ATOM 1545 C C . ALA A 1 194 ? 11.962 10.628 -18.975 1.00 97.75 194 ALA A C 1
ATOM 1547 O O . ALA A 1 194 ? 12.429 9.558 -19.349 1.00 97.75 194 ALA A O 1
ATOM 1548 N N . VAL A 1 195 ? 11.129 10.736 -17.930 1.00 98.06 195 VAL A N 1
ATOM 1549 C CA . VAL A 1 195 ? 10.677 9.570 -17.150 1.00 98.06 195 VAL A CA 1
ATOM 1550 C C . VAL A 1 195 ? 9.875 8.617 -18.032 1.00 98.06 195 VAL A C 1
ATOM 1552 O O . VAL A 1 195 ? 10.118 7.416 -18.010 1.00 98.06 195 VAL A O 1
ATOM 1555 N N . ASP A 1 196 ? 8.955 9.140 -18.847 1.00 97.25 196 ASP A N 1
ATOM 1556 C CA . ASP A 1 196 ? 8.115 8.306 -19.714 1.00 97.25 196 ASP A CA 1
ATOM 1557 C C . ASP A 1 196 ? 8.931 7.526 -20.758 1.00 97.25 196 ASP A C 1
ATOM 1559 O O . ASP A 1 196 ? 8.616 6.378 -21.065 1.00 97.25 196 ASP A O 1
ATOM 1563 N N . ARG A 1 197 ? 10.022 8.115 -21.266 1.00 98.00 197 ARG A N 1
ATOM 1564 C CA . ARG A 1 197 ? 10.941 7.439 -22.187 1.00 98.00 197 ARG A CA 1
ATOM 1565 C C . ARG A 1 197 ? 11.657 6.265 -21.523 1.00 98.00 197 ARG A C 1
ATOM 1567 O O . ARG A 1 197 ? 11.695 5.191 -22.113 1.00 98.00 197 ARG A O 1
ATOM 1574 N N . GLU A 1 198 ? 12.223 6.460 -20.333 1.00 98.25 198 GLU A N 1
ATOM 1575 C CA . GLU A 1 198 ? 12.904 5.373 -19.614 1.00 98.25 198 GLU A CA 1
ATOM 1576 C C . GLU A 1 198 ? 11.914 4.297 -19.157 1.00 98.25 198 GLU A C 1
ATOM 1578 O O . GLU A 1 198 ? 12.196 3.108 -19.286 1.00 98.25 198 GLU A O 1
ATOM 1583 N N . TYR A 1 199 ? 10.712 4.700 -18.737 1.00 98.06 199 TYR A N 1
ATOM 1584 C CA . TYR A 1 199 ? 9.624 3.779 -18.422 1.00 98.06 199 TYR A CA 1
ATOM 1585 C C . TYR A 1 199 ? 9.281 2.883 -19.616 1.00 98.06 199 TYR A C 1
ATOM 1587 O O . TYR A 1 199 ? 9.308 1.663 -19.493 1.00 98.06 199 TYR A O 1
ATOM 1595 N N . LYS A 1 200 ? 9.023 3.468 -20.794 1.00 97.81 200 LYS A N 1
ATOM 1596 C CA . LYS A 1 200 ? 8.685 2.708 -22.008 1.00 97.81 200 LYS A CA 1
ATOM 1597 C C . LYS A 1 200 ? 9.795 1.751 -22.428 1.00 97.81 200 LYS A C 1
ATOM 1599 O O . LYS A 1 200 ? 9.501 0.595 -22.692 1.00 97.81 200 LYS A O 1
ATOM 1604 N N . LYS A 1 201 ? 11.060 2.186 -22.393 1.00 97.94 201 LYS A N 1
ATOM 1605 C CA . LYS A 1 201 ? 12.203 1.297 -22.663 1.00 97.94 201 LYS A CA 1
ATOM 1606 C C . LYS A 1 201 ? 12.225 0.094 -21.722 1.00 97.94 201 LYS A C 1
ATOM 1608 O O . LYS A 1 201 ? 12.420 -1.029 -22.173 1.00 97.94 201 LYS A O 1
ATOM 1613 N N . ALA A 1 202 ? 12.018 0.319 -20.423 1.00 98.19 202 ALA A N 1
ATOM 1614 C CA . ALA A 1 202 ? 11.994 -0.765 -19.449 1.00 98.19 202 ALA A CA 1
ATOM 1615 C C . ALA A 1 202 ? 10.827 -1.732 -19.720 1.00 98.19 202 ALA A C 1
ATOM 1617 O O . ALA A 1 202 ? 11.016 -2.947 -19.690 1.00 98.19 202 ALA A O 1
ATOM 1618 N N . ILE A 1 203 ? 9.644 -1.209 -20.055 1.00 98.12 203 ILE A N 1
ATOM 1619 C CA . ILE A 1 203 ? 8.481 -2.019 -20.440 1.00 98.12 203 ILE A CA 1
ATOM 1620 C C . ILE A 1 203 ? 8.744 -2.812 -21.727 1.00 98.12 203 ILE A C 1
ATOM 1622 O O . ILE A 1 203 ? 8.408 -3.990 -21.770 1.00 98.12 203 ILE A O 1
ATOM 1626 N N . ASP A 1 204 ? 9.395 -2.237 -22.737 1.00 98.12 204 ASP A N 1
ATOM 1627 C CA . ASP A 1 204 ? 9.716 -2.944 -23.985 1.00 98.12 204 ASP A CA 1
ATOM 1628 C C . ASP A 1 204 ? 10.659 -4.141 -23.747 1.00 98.12 204 ASP A C 1
ATOM 1630 O O . ASP A 1 204 ? 10.521 -5.184 -24.386 1.00 98.12 204 ASP A O 1
ATOM 1634 N N . ILE A 1 205 ? 11.587 -4.022 -22.791 1.00 97.62 205 ILE A N 1
ATOM 1635 C CA . ILE A 1 205 ? 12.549 -5.081 -22.441 1.00 97.62 205 ILE A CA 1
ATOM 1636 C C . ILE A 1 205 ? 11.898 -6.157 -21.559 1.00 97.62 205 ILE A C 1
ATOM 1638 O O . ILE A 1 205 ? 12.033 -7.356 -21.810 1.00 97.62 205 ILE A O 1
ATOM 1642 N N . PHE A 1 206 ? 11.179 -5.740 -20.515 1.00 98.06 206 PHE A N 1
ATOM 1643 C CA . PHE A 1 206 ? 10.682 -6.626 -19.456 1.00 98.06 206 PHE A CA 1
ATOM 1644 C C . PHE A 1 206 ? 9.174 -6.901 -19.529 1.00 98.06 206 PHE A C 1
ATOM 1646 O O . PHE A 1 206 ? 8.622 -7.566 -18.650 1.00 98.06 206 PHE A O 1
ATOM 1653 N N . LYS A 1 207 ? 8.511 -6.448 -20.595 1.00 97.00 207 LYS A N 1
ATOM 1654 C CA . LYS A 1 207 ? 7.093 -6.633 -20.953 1.00 97.00 207 LYS A CA 1
ATOM 1655 C C . LYS A 1 207 ? 6.080 -5.873 -20.100 1.00 97.00 207 LYS A C 1
ATOM 1657 O O . LYS A 1 207 ? 5.123 -5.340 -20.650 1.00 97.00 207 LYS A O 1
ATOM 1662 N N . ASN A 1 208 ? 6.214 -5.874 -18.775 1.00 95.12 208 ASN A N 1
ATOM 1663 C CA . ASN A 1 208 ? 5.281 -5.178 -17.887 1.00 95.12 208 ASN A CA 1
ATOM 1664 C C . ASN A 1 208 ? 5.928 -4.749 -16.566 1.00 95.12 208 ASN A C 1
ATOM 1666 O O . ASN A 1 208 ? 6.960 -5.275 -16.155 1.00 95.12 208 ASN A O 1
ATOM 1670 N N . GLU A 1 209 ? 5.274 -3.803 -15.897 1.00 95.88 209 GLU A N 1
ATOM 1671 C CA . GLU A 1 209 ? 5.765 -3.169 -14.675 1.00 95.88 209 GLU A CA 1
ATOM 1672 C C . GLU A 1 209 ? 5.886 -4.136 -13.493 1.00 95.88 209 GLU A C 1
ATOM 1674 O O . GLU A 1 209 ? 6.917 -4.146 -12.830 1.00 95.88 209 GLU A O 1
ATOM 1679 N N . ILE A 1 210 ? 4.900 -5.010 -13.269 1.00 93.81 210 ILE A N 1
ATOM 1680 C CA . ILE A 1 210 ? 4.937 -5.986 -12.165 1.00 93.81 210 ILE A CA 1
ATOM 1681 C C . ILE A 1 210 ? 6.135 -6.933 -12.323 1.00 93.81 210 ILE A C 1
ATOM 1683 O O . ILE A 1 210 ? 6.835 -7.226 -11.354 1.00 93.81 210 ILE A O 1
ATOM 1687 N N . ASN A 1 211 ? 6.425 -7.370 -13.552 1.00 95.81 211 ASN A N 1
ATOM 1688 C CA . ASN A 1 211 ? 7.611 -8.169 -13.841 1.00 95.81 211 ASN A CA 1
ATOM 1689 C C . ASN A 1 211 ? 8.897 -7.414 -13.485 1.00 95.81 211 ASN A C 1
ATOM 1691 O O . ASN A 1 211 ? 9.759 -7.976 -12.814 1.00 95.81 211 ASN A O 1
ATOM 1695 N N . ILE A 1 212 ? 9.007 -6.138 -13.861 1.00 97.62 212 ILE A N 1
ATOM 1696 C CA . ILE A 1 212 ? 10.165 -5.295 -13.526 1.00 97.62 212 ILE A CA 1
ATOM 1697 C C . ILE A 1 212 ? 10.306 -5.132 -12.016 1.00 97.62 212 ILE A C 1
ATOM 1699 O O . ILE A 1 212 ? 11.402 -5.287 -11.487 1.00 97.62 212 ILE A O 1
ATOM 1703 N N . LEU A 1 213 ? 9.215 -4.845 -11.310 1.00 96.38 213 LEU A N 1
ATOM 1704 C CA . LEU A 1 213 ? 9.246 -4.536 -9.884 1.00 96.38 213 LEU A CA 1
ATOM 1705 C C . LEU A 1 213 ? 9.479 -5.773 -9.014 1.00 96.38 213 LEU A C 1
ATOM 1707 O O . LEU A 1 213 ? 10.122 -5.638 -7.980 1.00 96.38 213 LEU A O 1
ATOM 1711 N N . LEU A 1 214 ? 9.040 -6.969 -9.429 1.00 94.69 214 LEU A N 1
ATOM 1712 C CA . LEU A 1 214 ? 9.040 -8.152 -8.553 1.00 94.69 214 LEU A CA 1
ATOM 1713 C C . LEU A 1 214 ? 9.839 -9.357 -9.065 1.00 94.69 214 LEU A C 1
ATOM 1715 O O . LEU A 1 214 ? 10.435 -10.067 -8.259 1.00 94.69 214 LEU A O 1
ATOM 1719 N N . PHE A 1 215 ? 9.841 -9.631 -10.371 1.00 95.06 215 PHE A N 1
ATOM 1720 C CA . PHE A 1 215 ? 10.229 -10.957 -10.881 1.00 95.06 215 PHE A CA 1
ATOM 1721 C C . PHE A 1 215 ? 11.484 -10.970 -11.757 1.00 95.06 215 PHE A C 1
ATOM 1723 O O . PHE A 1 215 ? 12.203 -11.969 -11.776 1.00 95.06 215 PHE A O 1
ATOM 1730 N N . ALA A 1 216 ? 11.765 -9.886 -12.483 1.00 97.62 216 ALA A N 1
ATOM 1731 C CA . ALA A 1 216 ? 12.948 -9.768 -13.329 1.00 97.62 216 ALA A CA 1
ATOM 1732 C C . ALA A 1 216 ? 14.216 -9.998 -12.497 1.00 97.62 216 ALA A C 1
ATOM 1734 O O . ALA A 1 216 ? 14.328 -9.462 -11.390 1.00 97.62 216 ALA A O 1
ATOM 1735 N N . LYS A 1 217 ? 15.170 -10.785 -13.007 1.00 98.06 217 LYS A N 1
ATOM 1736 C CA . LYS A 1 217 ? 16.416 -11.063 -12.281 1.00 98.06 217 LYS A CA 1
ATOM 1737 C C . LYS A 1 217 ? 17.224 -9.781 -12.128 1.00 98.06 217 LYS A C 1
ATOM 1739 O O . LYS A 1 217 ? 17.296 -8.981 -13.056 1.00 98.06 217 LYS A O 1
ATOM 1744 N N . GLU A 1 218 ? 17.884 -9.620 -10.986 1.00 97.69 218 GLU A N 1
ATOM 1745 C CA . GLU A 1 218 ? 18.715 -8.438 -10.722 1.00 97.69 218 GLU A CA 1
ATOM 1746 C C . GLU A 1 218 ? 19.824 -8.269 -11.771 1.00 97.69 218 GLU A C 1
ATOM 1748 O O . GLU A 1 218 ? 20.043 -7.165 -12.256 1.00 97.69 218 GLU A O 1
ATOM 1753 N N . SER A 1 219 ? 20.444 -9.369 -12.215 1.00 97.94 219 SER A N 1
ATOM 1754 C CA . SER A 1 219 ? 21.434 -9.363 -13.303 1.00 97.94 219 SER A CA 1
ATOM 1755 C C . SER A 1 219 ? 20.889 -8.800 -14.615 1.00 97.94 219 SER A C 1
ATOM 1757 O O . SER A 1 219 ? 21.606 -8.121 -15.350 1.00 97.94 219 SER A O 1
ATOM 1759 N N . ASP A 1 220 ? 19.623 -9.081 -14.918 1.00 98.19 220 ASP A N 1
ATOM 1760 C CA . ASP A 1 220 ? 18.988 -8.664 -16.164 1.00 98.19 220 ASP A CA 1
ATOM 1761 C C . ASP A 1 220 ? 18.631 -7.175 -16.080 1.00 98.19 220 ASP A C 1
ATOM 1763 O O . ASP A 1 220 ? 18.856 -6.436 -17.036 1.00 98.19 220 ASP A O 1
ATOM 1767 N N . LEU A 1 221 ? 18.160 -6.713 -14.911 1.00 98.12 221 LEU A N 1
ATOM 1768 C CA . LEU A 1 221 ? 17.937 -5.291 -14.628 1.00 98.12 221 LEU A CA 1
ATOM 1769 C C . LEU A 1 221 ? 19.236 -4.489 -14.782 1.00 98.12 221 LEU A C 1
ATOM 1771 O O . LEU A 1 221 ? 19.259 -3.518 -15.532 1.00 98.12 221 LEU A O 1
ATOM 1775 N N . ILE A 1 222 ? 20.315 -4.934 -14.132 1.00 97.88 222 ILE A N 1
ATOM 1776 C CA . ILE A 1 222 ? 21.630 -4.271 -14.147 1.00 97.88 222 ILE A CA 1
ATOM 1777 C C . ILE A 1 222 ? 22.221 -4.208 -15.560 1.00 97.88 222 ILE A C 1
ATOM 1779 O O . ILE A 1 222 ? 22.839 -3.215 -15.929 1.00 97.88 222 ILE A O 1
ATOM 1783 N N . SER A 1 223 ? 22.051 -5.263 -16.361 1.00 97.69 223 SER A N 1
ATOM 1784 C CA . SER A 1 223 ? 22.614 -5.317 -17.717 1.00 97.69 223 SER A CA 1
ATOM 1785 C C . SER A 1 223 ? 21.778 -4.581 -18.769 1.00 97.69 223 SER A C 1
ATOM 1787 O O . SER A 1 223 ? 22.315 -4.240 -19.823 1.00 97.69 223 SER A O 1
ATOM 1789 N N . SER A 1 224 ? 20.488 -4.334 -18.508 1.00 97.56 224 SER A N 1
ATOM 1790 C CA . SER A 1 224 ? 19.547 -3.810 -19.513 1.00 97.56 224 SER A CA 1
ATOM 1791 C C . SER A 1 224 ? 19.022 -2.398 -19.229 1.00 97.56 224 SER A C 1
ATOM 1793 O O . SER A 1 224 ? 18.466 -1.771 -20.131 1.00 97.56 224 SER A O 1
ATOM 1795 N N . LEU A 1 225 ? 19.165 -1.890 -18.002 1.00 97.56 225 LEU A N 1
ATOM 1796 C CA . LEU A 1 225 ? 18.729 -0.551 -17.591 1.00 97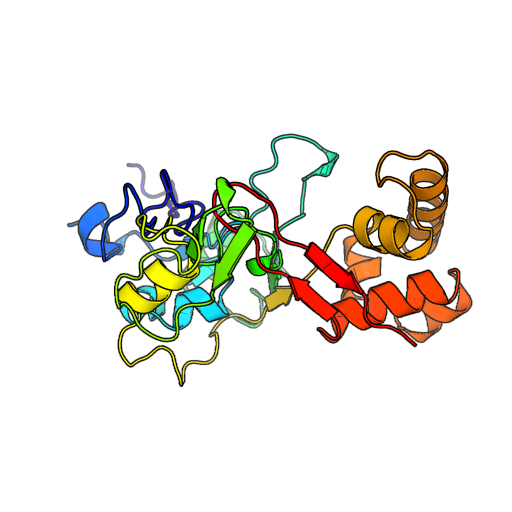.56 225 LEU A CA 1
ATOM 1797 C C . LEU A 1 225 ? 19.929 0.306 -17.160 1.00 97.56 225 LEU A C 1
ATOM 1799 O O . LEU A 1 225 ? 20.982 -0.240 -16.834 1.00 97.56 225 LEU A O 1
ATOM 1803 N N . PRO A 1 226 ? 19.785 1.645 -17.108 1.00 97.06 226 PRO A N 1
ATOM 1804 C CA . PRO A 1 226 ? 20.718 2.485 -16.362 1.00 97.06 226 PRO A CA 1
ATOM 1805 C C . PRO A 1 226 ? 20.900 1.951 -14.937 1.00 97.06 226 PRO A C 1
ATOM 1807 O O . PRO A 1 226 ? 19.908 1.606 -14.282 1.00 97.06 226 PRO A O 1
ATOM 1810 N N . ILE A 1 227 ? 22.153 1.873 -14.483 1.00 96.69 227 ILE A N 1
ATOM 1811 C CA . ILE A 1 227 ? 22.526 1.191 -13.238 1.00 96.69 227 ILE A CA 1
ATOM 1812 C C . ILE A 1 227 ? 21.739 1.734 -12.042 1.00 96.69 227 ILE A C 1
ATOM 1814 O O . ILE A 1 227 ? 21.171 0.957 -11.282 1.00 96.69 227 ILE A O 1
ATOM 1818 N N . GLU A 1 228 ? 21.555 3.049 -11.973 1.00 96.81 228 GLU A N 1
ATOM 1819 C CA . GLU A 1 228 ? 20.864 3.724 -10.878 1.00 96.81 228 GLU A CA 1
ATOM 1820 C C . GLU A 1 228 ? 19.358 3.392 -10.847 1.00 96.81 228 GLU A C 1
ATOM 1822 O O . GLU A 1 228 ? 18.740 3.338 -9.785 1.00 96.81 228 GLU A O 1
ATOM 1827 N N . ILE A 1 229 ? 18.741 3.127 -12.009 1.00 97.50 229 ILE A N 1
ATOM 1828 C CA . ILE A 1 229 ? 17.340 2.674 -12.085 1.00 97.50 229 ILE A CA 1
ATOM 1829 C C . ILE A 1 229 ? 17.234 1.225 -11.603 1.00 97.50 229 ILE A C 1
ATOM 1831 O O . ILE A 1 229 ? 16.322 0.903 -10.838 1.00 97.50 229 ILE A O 1
ATOM 1835 N N . ALA A 1 230 ? 18.156 0.358 -12.033 1.00 97.81 230 ALA A N 1
ATOM 1836 C CA . ALA A 1 230 ? 18.198 -1.033 -11.589 1.00 97.81 230 ALA A CA 1
ATOM 1837 C C . ALA A 1 230 ? 18.405 -1.122 -10.068 1.00 97.81 230 ALA A C 1
ATOM 1839 O O . ALA A 1 230 ? 17.660 -1.824 -9.384 1.00 97.81 230 ALA A O 1
ATOM 1840 N N . GLU A 1 231 ? 19.352 -0.357 -9.530 1.00 97.44 231 GLU A N 1
ATOM 1841 C CA . GLU A 1 231 ? 19.627 -0.269 -8.097 1.00 97.44 231 GLU A CA 1
ATOM 1842 C C . GLU A 1 231 ? 18.450 0.308 -7.311 1.00 97.44 231 GLU A C 1
ATOM 1844 O O . GLU A 1 231 ? 18.124 -0.212 -6.246 1.00 97.44 231 GLU A O 1
ATOM 1849 N N . GLY A 1 232 ? 17.743 1.306 -7.852 1.00 97.25 232 GLY A N 1
ATOM 1850 C CA . GLY A 1 232 ? 16.504 1.817 -7.264 1.00 97.25 232 GLY A CA 1
ATOM 1851 C C . GLY A 1 232 ? 15.411 0.746 -7.137 1.00 97.25 232 GLY A C 1
ATOM 1852 O O . GLY A 1 232 ? 14.777 0.624 -6.087 1.00 97.25 232 GLY A O 1
ATOM 1853 N N . ILE A 1 233 ? 15.218 -0.082 -8.171 1.00 97.50 233 ILE A N 1
ATOM 1854 C CA . ILE A 1 233 ? 14.273 -1.214 -8.135 1.00 97.50 233 ILE A CA 1
ATOM 1855 C C . ILE A 1 233 ? 14.707 -2.247 -7.083 1.00 97.50 233 ILE A C 1
ATOM 1857 O O . ILE A 1 233 ? 13.889 -2.707 -6.285 1.00 97.50 233 ILE A O 1
ATOM 1861 N N . ILE A 1 234 ? 15.994 -2.595 -7.052 1.00 97.12 234 ILE A N 1
ATOM 1862 C CA . ILE A 1 234 ? 16.563 -3.564 -6.102 1.00 97.12 234 ILE A CA 1
ATOM 1863 C C . ILE A 1 234 ? 16.474 -3.043 -4.657 1.00 97.12 234 ILE A C 1
ATOM 1865 O O . ILE A 1 234 ? 16.179 -3.808 -3.738 1.00 97.12 234 ILE A O 1
ATOM 1869 N N . SER A 1 235 ? 16.681 -1.744 -4.443 1.00 96.06 235 SER A N 1
ATOM 1870 C CA . SER A 1 235 ? 16.529 -1.064 -3.151 1.00 96.06 235 SER A CA 1
ATOM 1871 C C . SER A 1 235 ? 15.098 -1.205 -2.620 1.00 96.06 235 SER A C 1
ATOM 1873 O O . SER A 1 235 ? 14.929 -1.625 -1.474 1.00 96.06 235 SER A O 1
ATOM 1875 N N . ILE A 1 236 ? 14.080 -0.979 -3.462 1.00 95.94 236 ILE A N 1
ATOM 1876 C CA . ILE A 1 236 ? 12.665 -1.180 -3.101 1.00 95.94 236 ILE A CA 1
ATOM 1877 C C . ILE A 1 236 ? 12.377 -2.641 -2.747 1.00 95.94 236 ILE A C 1
ATOM 1879 O O . ILE A 1 236 ? 11.828 -2.906 -1.680 1.00 95.94 236 ILE A O 1
ATOM 1883 N N . ARG A 1 237 ? 12.798 -3.597 -3.587 1.00 95.62 237 ARG A N 1
ATOM 1884 C CA . ARG A 1 237 ? 12.579 -5.041 -3.353 1.00 95.62 237 ARG A CA 1
ATOM 1885 C C . ARG A 1 237 ? 13.146 -5.539 -2.026 1.00 95.62 237 ARG A C 1
ATOM 1887 O O . ARG A 1 237 ? 12.606 -6.470 -1.438 1.00 95.62 237 ARG A O 1
ATOM 1894 N N . ASN A 1 238 ? 14.245 -4.937 -1.581 1.00 94.94 238 ASN A N 1
ATOM 1895 C CA . ASN A 1 238 ? 14.922 -5.284 -0.336 1.00 94.94 238 ASN A CA 1
ATOM 1896 C C . ASN A 1 238 ? 14.472 -4.425 0.858 1.00 94.94 238 ASN A C 1
ATOM 1898 O O . ASN A 1 238 ? 15.113 -4.479 1.906 1.00 94.94 238 ASN A O 1
ATOM 1902 N N . GLU A 1 239 ? 13.438 -3.591 0.693 1.00 93.88 239 GLU A N 1
ATOM 1903 C CA . GLU A 1 239 ? 12.992 -2.584 1.668 1.00 93.88 239 GLU A CA 1
ATOM 1904 C C . GLU A 1 239 ? 14.115 -1.660 2.182 1.00 93.88 239 GLU A C 1
ATOM 1906 O O . GLU A 1 239 ? 14.042 -1.081 3.267 1.00 93.88 239 GLU A O 1
ATOM 1911 N N . LYS A 1 240 ? 15.170 -1.472 1.383 1.00 95.44 240 LYS A N 1
ATOM 1912 C CA . LYS A 1 240 ? 16.284 -0.572 1.690 1.00 95.44 240 LYS A CA 1
ATOM 1913 C C . LYS A 1 240 ? 15.927 0.838 1.250 1.00 95.44 240 LYS A C 1
ATOM 1915 O O . LYS A 1 240 ? 16.480 1.343 0.281 1.00 95.44 240 LYS A O 1
ATOM 1920 N N . VAL A 1 241 ? 14.993 1.462 1.953 1.00 95.69 241 VAL A N 1
ATOM 1921 C CA . VAL A 1 241 ? 14.500 2.813 1.660 1.00 95.69 241 VAL A CA 1
ATOM 1922 C C . VAL A 1 241 ? 14.400 3.649 2.926 1.00 95.69 241 VAL A C 1
ATOM 1924 O O . VAL A 1 241 ? 14.245 3.125 4.027 1.00 95.69 241 VAL A O 1
ATOM 1927 N N . ILE A 1 242 ? 14.483 4.968 2.772 1.00 96.06 242 ILE A N 1
ATOM 1928 C CA . ILE A 1 242 ? 14.222 5.908 3.860 1.00 96.06 242 ILE A CA 1
ATOM 1929 C C . ILE A 1 242 ? 12.756 6.318 3.775 1.00 96.06 242 ILE A C 1
ATOM 1931 O O . ILE A 1 242 ? 12.305 6.828 2.749 1.00 96.06 242 ILE A O 1
ATOM 1935 N N . LYS A 1 243 ? 12.016 6.107 4.863 1.00 95.56 243 LYS A N 1
ATOM 1936 C CA . LYS A 1 243 ? 10.586 6.404 4.936 1.00 95.56 243 LYS A CA 1
ATOM 1937 C C . LYS A 1 243 ? 10.360 7.703 5.700 1.00 95.56 243 LYS A C 1
ATOM 1939 O O . LYS A 1 243 ? 10.693 7.797 6.879 1.00 95.56 243 LYS A O 1
ATOM 1944 N N . PHE A 1 244 ? 9.779 8.694 5.035 1.00 95.81 244 PHE A N 1
ATOM 1945 C CA . PHE A 1 244 ? 9.285 9.914 5.666 1.00 95.81 244 PHE A CA 1
ATOM 1946 C C . PHE A 1 244 ? 7.764 9.832 5.731 1.00 95.81 244 PHE A C 1
ATOM 1948 O O . PHE A 1 244 ? 7.125 10.004 4.692 1.00 95.81 244 PHE A O 1
ATOM 1955 N N . PRO A 1 245 ? 7.172 9.544 6.900 1.00 96.88 245 PRO A N 1
ATOM 1956 C CA . PRO A 1 245 ? 5.741 9.322 6.987 1.00 96.88 245 PRO A CA 1
ATOM 1957 C C . PRO A 1 245 ? 4.953 10.599 6.692 1.00 96.88 245 PRO A C 1
ATOM 1959 O O . PRO A 1 245 ? 5.329 11.691 7.129 1.00 96.88 245 PRO A O 1
ATOM 1962 N N . GLY A 1 246 ? 3.844 10.452 5.974 1.00 97.38 246 GLY A N 1
ATOM 1963 C CA . GLY A 1 246 ? 2.879 11.527 5.779 1.00 97.38 246 GLY A CA 1
ATOM 1964 C C . GLY A 1 246 ? 2.068 11.803 7.042 1.00 97.38 246 GLY A C 1
ATOM 1965 O O . GLY A 1 246 ? 1.909 10.937 7.908 1.00 97.38 246 GLY A O 1
ATOM 1966 N N . PHE A 1 247 ? 1.556 13.025 7.158 1.00 97.00 247 PHE A N 1
ATOM 1967 C CA . PHE A 1 247 ? 0.788 13.478 8.316 1.00 97.00 247 PHE A CA 1
ATOM 1968 C C . PHE A 1 247 ? -0.097 14.677 7.967 1.00 97.00 247 PHE A C 1
ATOM 1970 O O . PHE A 1 247 ? 0.232 15.486 7.100 1.00 97.00 247 PHE A O 1
ATOM 1977 N N . ASP A 1 248 ? -1.224 14.807 8.674 1.00 95.38 248 ASP A N 1
ATOM 1978 C CA . ASP A 1 248 ? -2.131 15.966 8.619 1.00 95.38 248 ASP A CA 1
ATOM 1979 C C . ASP A 1 248 ? -2.440 16.488 7.190 1.00 95.38 248 ASP A C 1
ATOM 1981 O O . ASP A 1 248 ? -2.518 17.692 6.922 1.00 95.38 248 ASP A O 1
ATOM 1985 N N . GLY A 1 249 ? -2.624 15.557 6.245 1.00 95.06 249 GLY A N 1
ATOM 1986 C CA . GLY A 1 249 ? -3.008 15.839 4.861 1.00 95.06 249 GLY A CA 1
ATOM 1987 C C . GLY A 1 249 ? -1.847 15.938 3.873 1.00 95.06 249 GLY A C 1
ATOM 1988 O O . GLY A 1 249 ? -2.099 16.117 2.678 1.00 95.06 249 GLY A O 1
ATOM 1989 N N . GLU A 1 250 ? -0.604 15.809 4.333 1.00 96.44 250 GLU A N 1
ATOM 1990 C CA . GLU A 1 250 ? 0.594 15.803 3.494 1.00 96.44 250 GLU A CA 1
ATOM 1991 C C . GLU A 1 250 ? 1.072 14.378 3.250 1.00 96.44 250 GLU A C 1
ATOM 1993 O O . GLU A 1 250 ? 1.255 13.611 4.192 1.00 96.44 250 GLU A O 1
ATOM 1998 N N . TYR A 1 251 ? 1.266 14.024 1.977 1.00 95.75 251 TYR A N 1
ATOM 1999 C CA . TYR A 1 251 ? 1.825 12.725 1.611 1.00 95.75 251 TYR A CA 1
ATOM 2000 C C . TYR A 1 251 ? 3.233 12.562 2.180 1.00 95.75 251 TYR A C 1
ATOM 2002 O O . TYR A 1 251 ? 4.044 13.494 2.151 1.00 95.75 251 TYR A O 1
ATOM 2010 N N . GLY A 1 252 ? 3.512 11.345 2.633 1.00 95.94 252 GLY A N 1
ATOM 2011 C CA . GLY A 1 252 ? 4.856 10.910 2.951 1.00 95.94 252 GLY A CA 1
ATOM 2012 C C . GLY A 1 252 ? 5.703 10.733 1.699 1.00 95.94 252 GLY A C 1
ATOM 2013 O O . GLY A 1 252 ? 5.278 10.996 0.570 1.00 95.94 252 GLY A O 1
ATOM 2014 N N . LYS A 1 253 ? 6.942 10.303 1.906 1.00 94.62 253 LYS A N 1
ATOM 2015 C CA . LYS A 1 253 ? 7.899 10.039 0.835 1.00 94.62 253 LYS A CA 1
ATOM 2016 C C . LYS A 1 253 ? 8.705 8.796 1.160 1.00 94.62 253 LYS A C 1
ATOM 2018 O O . LYS A 1 253 ? 9.310 8.718 2.228 1.00 94.62 253 LYS A O 1
ATOM 2023 N N . ILE A 1 254 ? 8.785 7.887 0.200 1.00 96.00 254 ILE A N 1
ATOM 2024 C CA . ILE A 1 254 ? 9.756 6.799 0.207 1.00 96.00 254 ILE A CA 1
ATOM 2025 C C . ILE A 1 254 ? 10.926 7.234 -0.655 1.00 96.00 254 ILE A C 1
ATOM 2027 O O . ILE A 1 254 ? 10.772 7.458 -1.853 1.00 96.00 254 ILE A O 1
ATOM 2031 N N . ILE A 1 255 ? 12.084 7.409 -0.029 1.00 96.06 255 ILE A N 1
ATOM 2032 C CA . ILE A 1 255 ? 13.310 7.823 -0.701 1.00 96.06 255 ILE A CA 1
ATOM 2033 C C . ILE A 1 255 ? 14.183 6.597 -0.914 1.00 96.06 255 ILE A C 1
ATOM 2035 O O . ILE A 1 255 ? 14.491 5.867 0.034 1.00 96.06 255 ILE A O 1
ATOM 2039 N N . LEU A 1 256 ? 14.574 6.382 -2.168 1.00 94.06 256 LEU A N 1
ATOM 2040 C CA . LEU A 1 256 ? 15.486 5.306 -2.529 1.00 94.06 256 LEU A CA 1
ATOM 2041 C C . LEU A 1 256 ? 16.813 5.461 -1.771 1.00 94.06 256 LEU A C 1
ATOM 2043 O O . LEU A 1 256 ? 17.351 6.562 -1.661 1.00 94.06 256 LEU A O 1
ATOM 2047 N N . ASN A 1 257 ? 17.337 4.352 -1.255 1.00 87.62 257 ASN A N 1
ATOM 2048 C CA . ASN A 1 257 ? 18.629 4.306 -0.577 1.00 87.62 257 ASN A CA 1
ATOM 2049 C C . ASN A 1 257 ? 19.503 3.262 -1.276 1.00 87.62 257 ASN A C 1
ATOM 2051 O O . ASN A 1 257 ? 19.546 2.093 -0.884 1.00 87.62 257 ASN A O 1
ATOM 2055 N N . TYR A 1 258 ? 20.138 3.694 -2.362 1.00 75.88 258 TYR A N 1
ATOM 2056 C CA . TYR A 1 258 ? 21.096 2.913 -3.137 1.00 75.88 258 TYR A CA 1
ATOM 2057 C C . TYR A 1 258 ? 22.439 3.650 -3.203 1.00 75.88 258 TYR A C 1
ATOM 2059 O O . TYR A 1 258 ? 22.501 4.855 -2.953 1.00 75.88 258 TYR A O 1
ATOM 2067 N N . SER A 1 259 ? 23.509 2.877 -3.395 1.00 59.38 259 SER A N 1
ATOM 2068 C CA . SER A 1 259 ? 24.908 3.330 -3.330 1.00 59.38 259 SER A CA 1
ATOM 2069 C C . SER A 1 259 ? 25.420 3.783 -4.682 1.00 59.38 259 SER A C 1
ATOM 2071 O O . SER A 1 259 ? 24.989 3.167 -5.670 1.00 59.38 259 SER A O 1
#

pLDDT: mean 93.52, std 6.59, range [59.38, 98.25]

Foldseek 3Di:
DDLLDQDAQAQQAPLPPRQLHVPDHDLAPCVVQPVCVVSYAAYENEQQGDLLLQQLFPRSVRHQYFYAQPDPDPLRHPQKGWDFPDQDDPVSVVVCRNVVDCVGRPAIEYADNLQDQFNFWADVVQPDTDHDPALDFDADPVPRHGTRHGSNSSSCVRSPPSSPDDDRPGHYAHDGFLLLLLCLQVVHDSPDPVSVVLVVQVCVQQVDRCCLLEPPDLVSLCVRHDNSSSQSSVQRRVVVWDWAGHRDRHGIDTHRDGD